Protein 3P72 (pdb70)

Foldseek 3Di:
DVQWDWDDDPLAIAIGNAQRQDQADDQPDDLAHQEYEHHQHAPQEAEPVSCVSNQNHAEYEHDNHQYAYYHQPAAHARHAYYAHDQYAHQAQDQHLVHYQNYAYYAHANYAYAAYDVNSPANNQNHAEYHHHHYAYQEYDPCNCVSHLNYAEYDPHHYAHADYDQCNCPNNQHYAEYEHAQYAYAAHAACSVPDHDHQAYEAANYQHAQALRRVNVLVVLVVQQQRYWHDDPPDDPVPTDRGQQSQAHHPPVSHGSVPRPNPCPPPDDD/DDPVCVVVVND

Secondary structure (DSSP, 8-state):
--SSEEEEETTEEEEE-TTS--SS--S---TT-SEEE-TTS--SEEEGGGGTT-TT--EEE-TTS---EEE--S--TT--EEE--SS--SS----TTT-TT--EEE-TTS------TTTTTT-TT--EEE-TTS--S---TTTTTT-TT--EEE-TTS------TTTTTT-TT--EEE--SS------TTTTTTS--SEEE--SS-B--SGGGHHHHHHHHHTGGGEE---TTS-GGGSPB-GGGSBBTTTTS-BGGG---TTPSP---/--HHHHHHT--

CATH classification: 3.80.10.10

Organism: Homo sapiens (NCBI:txid9606)

InterPro domains:
  IPR000372 Leucine-rich repeat N-terminal domain [PF01462] (19-46)
  IPR000372 Leucine-rich repeat N-terminal domain [SM00013] (19-51)
  IPR000483 Cysteine-rich flanking region, C-terminal [SM00082] (221-281)
  IPR001611 Leucine-rich repeat [PF13855] (116-176)
  IPR001611 Leucine-rich repeat [PS51450] (94-115)
  IPR001611 Leucine-rich repeat [PS51450] (165-186)
  IPR003591 Leucine-rich repeat, typical subtype [SM00369] (92-114)
  IPR003591 Leucine-rich repeat, typical subtype [SM00369] (115-138)
  IPR003591 Leucine-rich repeat, typical subtype [SM00369] (139-162)
  IPR003591 Leucine-rich repeat, typical subtype [SM00369] (163-186)
  IPR003591 Leucine-rich repeat, typical subtype [SM00369] (187-210)
  IPR032675 Leucine-rich repeat domain superfamily [G3DSA:3.80.10.10] (17-282)

Nearest PDB structures (foldseek):
  1sq0-assembly1_B  TM=9.736E-01  e=3.920E-38  Homo sapiens
  1p8v-assembly1_A-2  TM=9.747E-01  e=1.556E-37  Homo sapiens
  1gwb-assembly1_A  T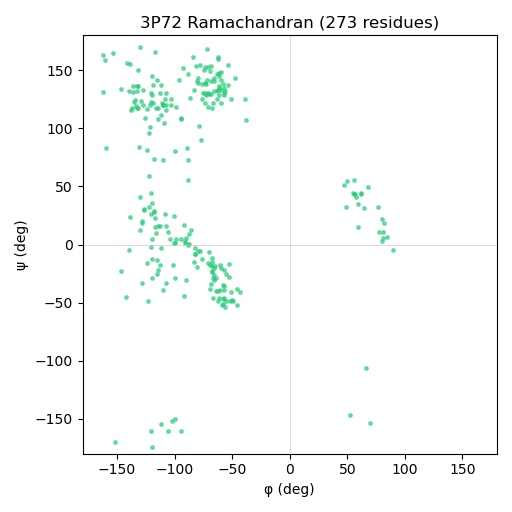M=9.857E-01  e=1.376E-35  Homo sapiens
  1m10-assembly1_B  TM=9.741E-01  e=2.040E-35  Homo sapiens
  6ejx-assembly2_A  TM=9.850E-01  e=2.392E-30  Mus musculus

Sequence (280 aa):
HPICEVSKVASHLEVNCDKRQLTALPPDLPKDTTILHLSSENLLYTFSLATLMPYTRLTQLNLDRCELTKLQVDGTLPVLGTLDLSHNQLQSLPLLGQTLPALTVLDVSFNRLTSLPLGALRGLGELQELYLKGNEELKTLPPGLLTPTPKLEKLSLANNQLTEELPAGLLNGLENLDTLLLQENSLYTIPKGFFGSHLLPFAFLHGNPWLCNCEILYFRRWLQDNAENVYVWKQGVDVKAMTSNVASVQCDNSDKFPVYKYPGKGCPLVPRCTERMALHNLC

Radius of gyration: 20.89 Å; Cα contacts (8 Å, |Δi|>4): 707; chains: 2; bounding box: 62×58×34 Å

GO terms:
  GO:0005886 plasma membrane (C, IDA)
  GO:0016020 membrane (C, IDA)
  GO:0007155 cell adhesion (P, IDA)
  GO:0007596 blood coagulation (P, IMP)
  GO:0005515 protein binding (F, IPI)
  GO:0005886 plasma membrane (C, TAS)
  GO:0015057 thrombin-activated receptor activity (F, TAS)
  GO:0007166 cell surface receptor signaling pathway (P, TAS)
  GO:0010572 positive regulation of platelet activation (P, IDA)
  GO:0051209 release of sequestered calcium ion into cytosol (P, IDA)
  GO:0007597 blood coagulation, intrinsic pathway (P, IPI)
  GO:0009897 external side of plas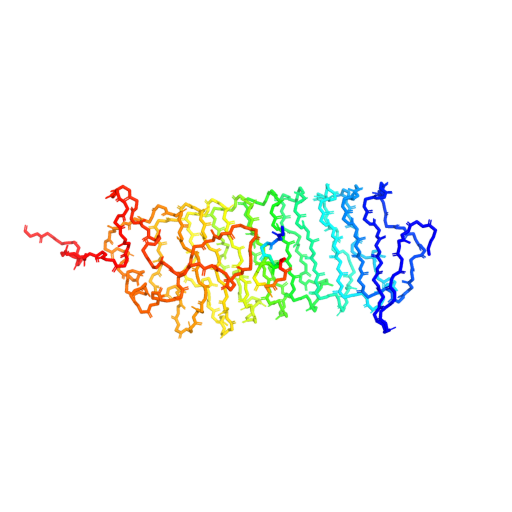ma membrane (C, IDA)
  GO:0042730 fibrinolysis (P, IDA)
  GO:0030168 platelet activation (P, TAS)
  GO:0030193 regulation of blood coagulation (P, TAS)
  GO:0070062 extracellular exosome (C, HDA)
  GO:0009986 cell surface (C, HDA)

Structure (mmCIF, N/CA/C/O backbone):
data_3P72
#
_entry.id   3P72
#
_cell.length_a   58.817
_cell.length_b   58.817
_cell.length_c   163.027
_cell.angle_alpha   90.00
_cell.angle_beta   90.00
_cell.angle_gamma   120.00
#
_symmetry.space_group_name_H-M   'P 31 2 1'
#
loop_
_entity.id
_entity.type
_entity.pdbx_description
1 polymer 'Platelet glycoprotein Ib alpha chain'
2 polymer 'OS1 peptide'
3 non-polymer 'CHLORIDE ION'
4 water water
#
loop_
_atom_site.group_PDB
_atom_site.id
_atom_site.type_symbol
_atom_site.label_atom_id
_atom_site.label_alt_id
_atom_site.label_comp_id
_atom_site.label_asym_id
_atom_site.label_entity_id
_atom_site.label_seq_id
_atom_site.pdbx_PDB_ins_code
_atom_site.Cartn_x
_atom_site.Cartn_y
_atom_site.Cartn_z
_atom_site.occupancy
_atom_site.B_iso_or_equiv
_atom_site.auth_seq_id
_atom_site.auth_comp_id
_atom_site.auth_asym_id
_atom_site.auth_atom_id
_atom_site.pdbx_PDB_model_num
ATOM 1 N N . HIS A 1 1 ? -6.512 -3.674 -20.319 1.00 20.86 1 HIS A N 1
ATOM 2 C CA . HIS A 1 1 ? -6.667 -3.789 -18.823 1.00 21.52 1 HIS A CA 1
ATOM 3 C C . HIS A 1 1 ? -7.225 -5.192 -18.497 1.00 20.36 1 HIS A C 1
ATOM 4 O O . HIS A 1 1 ? -7.961 -5.743 -19.279 1.00 21.22 1 HIS A O 1
ATOM 11 N N . PRO A 1 2 ? -6.881 -5.771 -17.348 1.00 19.82 2 PRO A N 1
ATOM 12 C CA . PRO A 1 2 ? -7.489 -7.081 -17.115 1.00 20.85 2 PRO A CA 1
ATOM 13 C C . PRO A 1 2 ? -8.994 -7.073 -16.683 1.00 20.38 2 PRO A C 1
ATOM 14 O O . PRO A 1 2 ? -9.674 -8.111 -16.729 1.00 20.74 2 PRO A O 1
ATOM 18 N N . ILE A 1 3 ? -9.529 -5.902 -16.313 1.00 20.55 3 ILE A N 1
ATOM 19 C CA . ILE A 1 3 ? -10.927 -5.822 -15.814 1.00 18.55 3 ILE A CA 1
ATOM 20 C C . ILE A 1 3 ? -11.801 -4.838 -16.631 1.00 18.19 3 ILE A C 1
ATOM 21 O O . ILE A 1 3 ? -12.900 -5.174 -17.055 1.00 18.80 3 ILE A O 1
ATOM 26 N N . CYS A 1 4 ? -11.300 -3.637 -16.858 1.00 18.29 4 CYS A N 1
ATOM 27 C CA . CYS A 1 4 ? -12.086 -2.607 -17.538 1.00 18.96 4 CYS A CA 1
ATOM 28 C C . CYS A 1 4 ? -11.889 -2.719 -19.060 1.00 20.40 4 CYS A C 1
ATOM 29 O O . CYS A 1 4 ? -10.798 -3.172 -19.535 1.00 19.32 4 CYS A O 1
ATOM 32 N N . GLU A 1 5 ? -12.927 -2.398 -19.827 1.00 18.94 5 GLU A N 1
ATOM 33 C CA . GLU A 1 5 ? -12.777 -2.254 -21.269 1.00 19.76 5 GLU A CA 1
ATOM 34 C C . GLU A 1 5 ? -12.091 -0.924 -21.652 1.00 20.23 5 GLU A C 1
ATOM 35 O O . GLU A 1 5 ? -12.352 0.123 -21.042 1.00 20.85 5 GLU A O 1
ATOM 41 N N . VAL A 1 6 ? -11.181 -0.965 -22.618 1.00 18.27 6 VAL A N 1
ATOM 42 C CA . VAL A 1 6 ? -10.452 0.232 -23.062 1.00 18.75 6 VAL A CA 1
ATOM 43 C C . VAL A 1 6 ? -10.691 0.465 -24.548 1.00 20.53 6 VAL A C 1
ATOM 44 O O . VAL A 1 6 ? -10.335 -0.403 -25.360 1.00 19.97 6 VAL A O 1
ATOM 48 N N . SER A 1 7 ? -11.267 1.626 -24.904 1.00 19.66 7 SER A N 1
ATOM 49 C CA . SER A 1 7 ? -11.757 1.814 -26.255 1.00 21.80 7 SER A CA 1
ATOM 50 C C . SER A 1 7 ? -11.078 3.068 -26.844 1.00 23.16 7 SER A C 1
ATOM 51 O O . SER A 1 7 ? -11.172 4.150 -26.266 1.00 22.11 7 SER A O 1
ATOM 54 N N . LYS A 1 8 ? -10.283 2.859 -27.906 1.00 22.82 8 LYS A N 1
ATOM 55 C CA . LYS A 1 8 ? -9.423 3.910 -28.466 1.00 24.02 8 LYS A CA 1
ATOM 56 C C . LYS A 1 8 ? -10.098 4.402 -29.707 1.00 24.70 8 LYS A C 1
ATOM 57 O O . LYS A 1 8 ? -10.415 3.636 -30.627 1.00 22.57 8 LYS A O 1
ATOM 63 N N . VAL A 1 9 ? -10.303 5.697 -29.728 1.00 27.00 9 VAL A N 1
ATOM 64 C CA . VAL A 1 9 ? -11.034 6.285 -30.819 1.00 29.10 9 VAL A CA 1
ATOM 65 C C . VAL A 1 9 ? -10.213 7.484 -31.325 1.00 28.60 9 VAL A C 1
ATOM 66 O O . VAL A 1 9 ? -10.403 8.598 -30.876 1.00 30.01 9 VAL A O 1
ATOM 70 N N . ALA A 1 10 ? -9.257 7.150 -32.197 1.00 29.55 10 ALA A N 1
ATOM 71 C CA . ALA A 1 10 ? -8.189 8.034 -32.719 1.00 30.96 10 ALA A CA 1
ATOM 72 C C . ALA A 1 10 ? -7.256 8.412 -31.556 1.00 31.17 10 ALA A C 1
ATOM 73 O O . ALA A 1 10 ? -6.490 7.542 -31.084 1.00 31.21 10 ALA A O 1
ATOM 75 N N . SER A 1 11 ? -7.358 9.661 -31.085 1.00 30.78 11 SER A N 1
ATOM 76 C CA . SER A 1 11 ? -6.566 10.163 -29.950 1.00 31.08 11 SER A CA 1
ATOM 77 C C . SER A 1 11 ? -7.288 9.933 -28.583 1.00 31.24 11 SER A C 1
ATOM 78 O O . SER A 1 11 ? -6.662 9.752 -27.553 1.00 32.00 11 SER A O 1
ATOM 81 N N . HIS A 1 12 ? -8.613 9.954 -28.624 1.00 30.76 12 HIS A N 1
ATOM 82 C CA . HIS A 1 12 ? -9.550 9.686 -27.523 1.00 29.87 12 HIS A CA 1
ATOM 83 C C . HIS A 1 12 ? -9.396 8.283 -26.810 1.00 27.78 12 HIS A C 1
ATOM 84 O O . HIS A 1 12 ? -9.371 7.258 -27.479 1.00 26.99 12 HIS A O 1
ATOM 91 N N . LEU A 1 13 ? -9.365 8.227 -25.476 1.00 25.50 13 LEU A N 1
ATOM 92 C CA . LEU A 1 13 ? -9.310 6.936 -24.764 1.00 23.06 13 LEU A CA 1
ATOM 93 C C . LEU A 1 13 ? -10.421 6.774 -23.722 1.00 22.70 13 LEU A C 1
ATOM 94 O O . LEU A 1 13 ? -10.372 7.430 -22.662 1.00 21.73 13 LEU A O 1
ATOM 99 N N . GLU A 1 14 ? -11.385 5.898 -24.000 1.00 20.65 14 GLU A N 1
ATOM 100 C CA . GLU A 1 14 ? -12.588 5.811 -23.139 1.00 22.45 14 GLU A CA 1
ATOM 101 C C . GLU A 1 14 ? -12.546 4.487 -22.404 1.00 21.21 14 GLU A C 1
ATOM 102 O O . GLU A 1 14 ? -12.432 3.422 -23.030 1.00 20.28 14 GLU A O 1
ATOM 108 N N . VAL A 1 15 ? -12.557 4.568 -21.078 1.00 20.23 15 VAL A N 1
ATOM 109 C CA . VAL A 1 15 ? -12.369 3.391 -20.255 1.00 19.22 15 VAL A CA 1
ATOM 110 C C . VAL A 1 15 ? -13.664 3.024 -19.608 1.00 19.04 15 VAL A C 1
ATOM 111 O O . VAL A 1 15 ? -14.279 3.858 -18.939 1.00 19.64 15 VAL A O 1
ATOM 115 N N . ASN A 1 16 ? -14.087 1.800 -19.800 1.00 18.66 16 ASN A N 1
ATOM 116 C CA . ASN A 1 16 ? -15.345 1.359 -19.209 1.00 18.29 16 ASN A CA 1
ATOM 117 C C . ASN A 1 16 ? -15.144 0.380 -18.070 1.00 16.30 16 ASN A C 1
ATOM 118 O O . ASN A 1 16 ? -14.778 -0.806 -18.271 1.00 17.55 16 ASN A O 1
ATOM 123 N N . CYS A 1 17 ? -15.324 0.896 -16.867 1.00 15.96 17 CYS A N 1
ATOM 124 C CA . CYS A 1 17 ? -15.243 0.130 -15.650 1.00 15.92 17 CYS A CA 1
ATOM 125 C C . CYS A 1 17 ? -16.622 -0.072 -15.002 1.00 16.15 17 CYS A C 1
ATOM 126 O O . CYS A 1 17 ? -16.690 -0.294 -13.761 1.00 17.64 17 CYS A O 1
ATOM 129 N N . ASP A 1 18 ? -17.666 -0.039 -15.805 1.00 16.57 18 ASP A N 1
ATOM 130 C CA . ASP A 1 18 ? -19.066 -0.026 -15.324 1.00 18.06 18 ASP A CA 1
ATOM 131 C C . ASP A 1 18 ? -19.421 -1.401 -14.790 1.00 19.21 18 ASP A C 1
ATOM 132 O O . ASP A 1 18 ? -19.116 -2.421 -15.454 1.00 17.53 18 ASP A O 1
ATOM 137 N N . LYS A 1 19 ? -20.135 -1.424 -13.661 1.00 18.42 19 LYS A N 1
ATOM 138 C CA . LYS A 1 19 ? -20.760 -2.662 -13.169 1.00 19.08 19 LYS A CA 1
ATOM 139 C C . LYS A 1 19 ? -19.748 -3.826 -12.983 1.00 18.72 19 LYS A C 1
ATOM 140 O O . LYS A 1 19 ? -19.952 -4.863 -13.523 1.00 21.02 19 LYS A O 1
ATOM 146 N N . ARG A 1 20 ? -18.699 -3.622 -12.214 1.00 20.60 20 ARG A N 1
ATOM 147 C CA . ARG A 1 20 ? -17.642 -4.601 -12.136 1.00 20.93 20 ARG A CA 1
ATOM 148 C C . ARG A 1 20 ? -17.392 -4.916 -10.683 1.00 20.96 20 ARG A C 1
ATOM 149 O O . ARG A 1 20 ? -16.329 -5.419 -10.338 1.00 20.06 20 ARG A O 1
ATOM 157 N N . GLN A 1 21 ? -18.386 -4.579 -9.826 1.00 18.91 21 GLN A N 1
ATOM 158 C CA . GLN A 1 21 ? -18.320 -4.892 -8.396 1.00 18.25 21 GLN A CA 1
ATOM 159 C C . GLN A 1 21 ? -17.134 -4.273 -7.775 1.00 18.85 21 GLN A C 1
ATOM 160 O O . GLN A 1 21 ? -16.510 -4.816 -6.834 1.00 20.76 21 GLN A O 1
ATOM 166 N N . LEU A 1 22 ? -16.781 -3.091 -8.255 1.00 19.91 22 LEU A N 1
ATOM 167 C CA . LEU A 1 22 ? -15.620 -2.365 -7.711 1.00 19.90 22 LEU A CA 1
ATOM 168 C C . LEU A 1 22 ? -15.983 -1.646 -6.412 1.00 21.96 22 LEU A C 1
ATOM 169 O O . LEU A 1 22 ? -17.094 -1.045 -6.303 1.00 20.57 22 LEU A O 1
ATOM 174 N N . THR A 1 23 ? -15.050 -1.668 -5.459 1.00 21.74 23 THR A N 1
ATOM 175 C CA . THR A 1 23 ? -15.238 -0.956 -4.213 1.00 24.15 23 THR A CA 1
ATOM 176 C C . THR A 1 23 ? -14.138 0.035 -4.094 1.00 24.78 23 THR A C 1
ATOM 177 O O . THR A 1 23 ? -14.038 0.727 -3.085 1.00 24.57 23 THR A O 1
ATOM 181 N N . ALA A 1 24 ? -13.325 0.124 -5.161 1.00 23.97 24 ALA A N 1
ATOM 182 C CA . ALA A 1 24 ? -12.242 1.058 -5.234 1.00 23.74 24 ALA A CA 1
ATOM 183 C C . ALA A 1 24 ? -11.844 1.237 -6.709 1.00 23.86 24 ALA A C 1
ATOM 184 O O . ALA A 1 24 ? -12.175 0.401 -7.582 1.00 22.62 24 ALA A O 1
ATOM 186 N N . LEU A 1 25 ? -11.191 2.360 -6.979 1.00 24.59 25 LEU A N 1
ATOM 187 C CA . LEU A 1 25 ? -10.675 2.639 -8.307 1.00 26.53 25 LEU A CA 1
ATOM 188 C C . LEU A 1 25 ? -9.629 1.531 -8.663 1.00 27.29 25 LEU A C 1
ATOM 189 O O . LEU A 1 25 ? -8.792 1.236 -7.813 1.00 27.17 25 LEU A O 1
ATOM 194 N N . PRO A 1 26 ? -9.732 0.863 -9.840 1.00 28.46 26 PRO A N 1
ATOM 195 C CA . PRO A 1 26 ? -8.690 -0.167 -10.190 1.00 30.41 26 PRO A CA 1
ATOM 196 C C . PRO A 1 26 ? -7.340 0.527 -10.388 1.00 32.36 26 PRO A C 1
ATOM 197 O O . PRO A 1 26 ? -7.321 1.642 -10.876 1.00 31.60 26 PRO A O 1
ATOM 201 N N . PRO A 1 27 ? -6.221 -0.094 -9.975 1.00 34.43 27 PRO A N 1
ATOM 202 C CA . PRO A 1 27 ? -4.993 0.738 -9.985 1.00 35.94 27 PRO A CA 1
ATOM 203 C C . PRO A 1 27 ? -4.184 0.764 -11.275 1.00 37.21 27 PRO A C 1
ATOM 204 O O . PRO A 1 27 ? -3.181 1.470 -11.318 1.00 38.80 27 PRO A O 1
ATOM 208 N N . ASP A 1 28 ? -4.595 0.037 -12.321 1.00 37.70 28 ASP A N 1
ATOM 209 C CA . ASP A 1 28 ? -3.681 -0.111 -13.471 1.00 38.07 28 ASP A CA 1
ATOM 210 C C . ASP A 1 28 ? -4.254 0.438 -14.784 1.00 36.29 28 ASP A C 1
ATOM 211 O O . ASP A 1 28 ? -4.028 -0.113 -15.858 1.00 35.31 28 ASP A O 1
ATOM 216 N N . LEU A 1 29 ? -5.004 1.532 -14.689 1.00 33.79 29 LEU A N 1
ATOM 217 C CA . LEU A 1 29 ? -5.729 2.037 -15.827 1.00 32.70 29 LEU A CA 1
ATOM 218 C C . LEU A 1 29 ? -4.739 2.836 -16.676 1.00 31.89 29 LEU A C 1
ATOM 219 O O . LEU A 1 29 ? -3.790 3.355 -16.135 1.00 33.20 29 LEU A O 1
ATOM 224 N N . PRO A 1 30 ? -4.974 2.953 -17.995 1.00 31.35 30 PRO A N 1
ATOM 225 C CA . PRO A 1 30 ? -4.081 3.732 -18.858 1.00 31.58 30 PRO A CA 1
ATOM 226 C C . PRO A 1 30 ? -3.853 5.159 -18.352 1.00 32.54 30 PRO A C 1
ATOM 227 O O . PRO A 1 30 ? -4.824 5.840 -17.945 1.00 30.80 30 PRO A O 1
ATOM 231 N N . LYS A 1 31 ? -2.606 5.636 -18.411 1.00 33.56 31 LYS A N 1
ATOM 232 C CA . LYS A 1 31 ? -2.297 6.963 -17.841 1.00 35.02 31 LYS A CA 1
ATOM 233 C C . LYS A 1 31 ? -2.924 8.018 -18.730 1.00 33.66 31 LYS A C 1
ATOM 234 O O . LYS A 1 31 ? -3.093 9.153 -18.318 1.00 34.51 31 LYS A O 1
ATOM 240 N N . ASP A 1 32 ? -3.291 7.614 -19.934 1.00 32.22 32 ASP A N 1
ATOM 241 C CA . ASP A 1 32 ? -3.861 8.496 -20.951 1.00 31.03 32 ASP A CA 1
ATOM 242 C C . ASP A 1 32 ? -5.393 8.494 -21.107 1.00 27.68 32 ASP A C 1
ATOM 243 O O . ASP A 1 32 ? -5.931 9.102 -22.035 1.00 27.32 32 ASP A O 1
ATOM 248 N N . THR A 1 33 ? -6.080 7.775 -20.245 1.00 24.32 33 THR A N 1
ATOM 249 C CA . THR A 1 33 ? -7.558 7.829 -20.178 1.00 21.16 33 THR A CA 1
ATOM 250 C C . THR A 1 33 ? -8.145 9.250 -20.384 1.00 19.43 33 THR A C 1
ATOM 251 O O . THR A 1 33 ? -7.764 10.142 -19.686 1.00 20.13 33 THR A O 1
ATOM 255 N N . THR A 1 34 ? -9.052 9.408 -21.331 1.00 19.62 34 THR A N 1
ATOM 256 C CA . THR A 1 34 ? -9.782 10.686 -21.644 1.00 21.67 34 THR A CA 1
ATOM 257 C C . THR A 1 34 ? -11.093 10.692 -20.815 1.00 21.58 34 THR A C 1
ATOM 258 O O . THR A 1 34 ? -11.551 11.737 -20.241 1.00 19.31 34 THR A O 1
ATOM 262 N N . ILE A 1 35 ? -11.759 9.531 -20.826 1.00 19.94 35 ILE A N 1
ATOM 263 C CA . ILE A 1 35 ? -13.097 9.418 -20.237 1.00 19.34 35 ILE A CA 1
ATOM 264 C C . ILE A 1 35 ? -13.067 8.172 -19.385 1.00 18.98 35 ILE A C 1
ATOM 265 O O . ILE A 1 35 ? -12.621 7.127 -19.867 1.00 20.97 35 ILE A O 1
ATOM 270 N N . LEU A 1 36 ? -13.544 8.247 -18.146 1.00 16.43 36 LEU A N 1
ATOM 271 C CA . LEU A 1 36 ? -13.658 7.071 -17.266 1.00 15.92 36 LEU A CA 1
ATOM 272 C C . LEU A 1 36 ? -15.124 6.853 -16.842 1.00 17.56 36 LEU A C 1
ATOM 273 O O . LEU A 1 36 ? -15.734 7.779 -16.260 1.00 15.29 36 LEU A O 1
ATOM 278 N N . HIS A 1 37 ? -15.654 5.669 -17.135 1.00 17.63 37 HIS A N 1
ATOM 279 C CA . HIS A 1 37 ? -16.982 5.248 -16.676 1.00 18.03 37 HIS A CA 1
ATOM 280 C C . HIS A 1 37 ? -16.818 4.344 -15.430 1.00 18.35 37 HIS A C 1
ATOM 281 O O . HIS A 1 37 ? -16.152 3.290 -15.509 1.00 18.96 37 HIS A O 1
ATOM 288 N N . LEU A 1 38 ? -17.371 4.771 -14.288 1.00 17.00 38 LEU A N 1
ATOM 289 C CA . LEU A 1 38 ? -17.392 3.950 -13.049 1.00 17.42 38 LEU A CA 1
ATOM 290 C C . LEU A 1 38 ? -18.817 3.657 -12.529 1.00 17.93 38 LEU A C 1
ATOM 291 O O . LEU A 1 38 ? -19.009 3.365 -11.345 1.00 18.67 38 LEU A O 1
ATOM 296 N N . SER A 1 39 ? -19.755 3.671 -13.449 1.00 18.50 39 SER A N 1
ATOM 297 C CA A SER A 1 39 ? -21.171 3.543 -13.143 0.50 18.53 39 SER A CA 1
ATOM 298 C CA B SER A 1 39 ? -21.167 3.554 -13.151 0.50 18.68 39 SER A CA 1
ATOM 299 C C . SER A 1 39 ? -21.466 2.167 -12.585 1.00 19.26 39 SER A C 1
ATOM 300 O O . SER A 1 39 ? -20.863 1.169 -13.044 1.00 17.27 39 SER A O 1
ATOM 305 N N . GLU A 1 40 ? -22.425 2.128 -11.640 1.00 18.04 40 GLU A N 1
ATOM 306 C CA . GLU A 1 40 ? -22.944 0.909 -11.006 1.00 18.61 40 GLU A CA 1
ATOM 307 C C . GLU A 1 40 ? -21.895 0.037 -10.366 1.00 19.62 40 GLU A C 1
ATOM 308 O O . GLU A 1 40 ? -21.953 -1.230 -10.431 1.00 21.36 40 GLU A O 1
ATOM 314 N N . ASN A 1 41 ? -21.000 0.688 -9.659 1.00 20.01 41 ASN A N 1
ATOM 315 C CA . ASN A 1 41 ? -20.184 -0.026 -8.700 1.00 20.68 41 ASN A CA 1
ATOM 316 C C . ASN A 1 41 ? -20.662 0.280 -7.269 1.00 21.63 41 ASN A C 1
ATOM 317 O O . ASN A 1 41 ? -21.837 0.683 -7.066 1.00 21.81 41 ASN A O 1
ATOM 322 N N . LEU A 1 42 ? -19.803 0.039 -6.288 1.00 22.04 42 LEU A N 1
ATOM 323 C CA . LEU A 1 42 ? -20.085 0.389 -4.882 1.00 22.24 42 LEU A CA 1
ATOM 324 C C . LEU A 1 42 ? -18.994 1.269 -4.351 1.00 22.88 42 LEU A C 1
ATOM 325 O O . LEU A 1 42 ? -18.034 0.810 -3.658 1.00 24.47 42 LEU A O 1
ATOM 330 N N . LEU A 1 43 ? -19.116 2.552 -4.673 1.00 22.85 43 LEU A N 1
ATOM 331 C CA . LEU A 1 43 ? -18.092 3.501 -4.289 1.00 24.92 43 LEU A CA 1
ATOM 332 C C . LEU A 1 43 ? -18.585 4.483 -3.191 1.00 26.06 43 LEU A C 1
ATOM 333 O O . LEU A 1 43 ? -18.801 5.663 -3.474 1.00 26.00 43 LEU A O 1
ATOM 338 N N . TYR A 1 44 ? -18.728 3.995 -1.947 1.00 26.75 44 TYR A N 1
ATOM 339 C CA . TYR A 1 44 ? -19.485 4.733 -0.908 1.00 26.31 44 TYR A CA 1
ATOM 340 C C . TYR A 1 44 ? -18.861 6.059 -0.630 1.00 27.74 44 TYR A C 1
ATOM 341 O O . TYR A 1 44 ? -19.542 7.091 -0.550 1.00 27.27 44 TYR A O 1
ATOM 350 N N . THR A 1 45 ? -17.554 6.028 -0.474 1.00 27.51 45 THR A N 1
ATOM 351 C CA . THR A 1 45 ? -16.763 7.195 -0.389 1.00 29.57 45 THR A CA 1
ATOM 352 C C . THR A 1 45 ? -15.895 7.113 -1.629 1.00 30.13 45 THR A C 1
ATOM 353 O O . THR A 1 45 ? -15.451 6.006 -1.992 1.00 30.03 45 THR A O 1
ATOM 357 N N . PHE A 1 46 ? -15.646 8.253 -2.280 1.00 30.50 46 PHE A N 1
ATOM 358 C CA . PHE A 1 46 ? -14.705 8.270 -3.368 1.00 30.05 46 PHE A CA 1
ATOM 359 C C . PHE A 1 46 ? -13.806 9.493 -3.261 1.00 30.82 46 PHE A C 1
ATOM 360 O O . PHE A 1 46 ? -14.279 10.603 -2.975 1.00 30.06 46 PHE A O 1
ATOM 368 N N . SER A 1 47 ? -12.502 9.298 -3.482 1.00 30.01 47 SER A N 1
ATOM 369 C CA . SER A 1 47 ? -11.538 10.397 -3.358 1.00 31.66 47 SER A CA 1
ATOM 370 C C . SER A 1 47 ? -11.122 10.925 -4.723 1.00 32.24 47 SER A C 1
ATOM 371 O O . SER A 1 47 ? -10.581 10.179 -5.542 1.00 31.75 47 SER A O 1
ATOM 374 N N . LEU A 1 48 ? -11.370 12.206 -4.970 1.00 32.20 48 LEU A N 1
ATOM 375 C CA . LEU A 1 48 ? -11.073 12.777 -6.285 1.00 32.53 48 LEU A CA 1
ATOM 376 C C . LEU A 1 48 ? -9.540 12.797 -6.558 1.00 34.13 48 LEU A C 1
ATOM 377 O O . LEU A 1 48 ? -9.083 12.733 -7.732 1.00 33.75 48 LEU A O 1
ATOM 382 N N . ALA A 1 49 ? -8.779 12.898 -5.457 1.00 34.59 49 ALA A N 1
ATOM 383 C CA . ALA A 1 49 ? -7.315 12.885 -5.444 1.00 35.38 49 ALA A CA 1
ATOM 384 C C . ALA A 1 49 ? -6.741 11.605 -6.069 1.00 35.56 49 ALA A C 1
ATOM 385 O O . ALA A 1 49 ? -5.710 11.663 -6.708 1.00 36.08 49 ALA A O 1
ATOM 387 N N . THR A 1 50 ? -7.411 10.470 -5.880 1.00 35.11 50 THR A N 1
ATOM 388 C CA . THR A 1 50 ? -6.955 9.229 -6.469 1.00 35.30 50 THR A CA 1
ATOM 389 C C . THR A 1 50 ? -6.873 9.289 -8.003 1.00 34.34 50 THR A C 1
ATOM 390 O O . THR A 1 50 ? -6.142 8.512 -8.616 1.00 33.65 50 THR A O 1
ATOM 394 N N . LEU A 1 51 ? -7.578 10.234 -8.628 1.00 31.86 51 LEU A N 1
ATOM 395 C CA . LEU A 1 51 ? -7.540 10.346 -10.087 1.00 30.48 51 LEU A CA 1
ATOM 396 C C . LEU A 1 51 ? -6.451 11.295 -10.599 1.00 30.42 51 LEU A C 1
ATOM 397 O O . LEU A 1 51 ? -6.321 11.517 -11.808 1.00 28.73 51 LEU A O 1
ATOM 402 N N . MET A 1 52 ? -5.654 11.846 -9.689 1.00 30.96 52 MET A N 1
ATOM 403 C CA . MET A 1 52 ? -4.616 12.788 -10.139 1.00 33.22 52 MET A CA 1
ATOM 404 C C . MET A 1 52 ? -3.626 12.183 -11.187 1.00 33.15 52 MET A C 1
ATOM 405 O O . MET A 1 52 ? -3.291 12.851 -12.169 1.00 33.02 52 MET A O 1
ATOM 410 N N . PRO A 1 53 ? -3.228 10.904 -11.019 1.00 33.02 53 PRO A N 1
ATOM 411 C CA . PRO A 1 53 ? -2.338 10.347 -12.053 1.00 33.67 53 PRO A CA 1
ATOM 412 C C . PRO A 1 53 ? -2.850 10.473 -13.496 1.00 33.73 53 PRO A C 1
ATOM 413 O O . PRO A 1 53 ? -2.052 10.383 -14.442 1.00 33.94 53 PRO A O 1
ATOM 417 N N . TYR A 1 54 ? -4.147 10.739 -13.672 1.00 32.44 54 TYR A N 1
ATOM 418 C CA . TYR A 1 54 ? -4.717 10.775 -15.016 1.00 31.80 54 TYR A CA 1
ATOM 419 C C . TYR A 1 54 ? -4.909 12.117 -15.628 1.00 32.66 54 TYR A C 1
ATOM 420 O O . TYR A 1 54 ? -6.036 12.626 -15.742 1.00 32.07 54 TYR A O 1
ATOM 429 N N . THR A 1 55 ? -3.788 12.606 -16.138 1.00 31.30 55 THR A N 1
ATOM 430 C CA . THR A 1 55 ? -3.591 13.910 -16.737 1.00 31.46 55 THR A CA 1
ATOM 431 C C . THR A 1 55 ? -4.491 14.404 -17.858 1.00 31.42 55 THR A C 1
ATOM 432 O O . THR A 1 55 ? -4.656 15.634 -18.058 1.00 31.11 55 THR A O 1
ATOM 436 N N . ARG A 1 56 ? -5.030 13.460 -18.623 1.00 29.82 56 ARG A N 1
ATOM 437 C CA . ARG A 1 56 ? -5.837 13.785 -19.757 1.00 29.41 56 ARG A CA 1
ATOM 438 C C . ARG A 1 56 ? -7.341 13.563 -19.464 1.00 28.20 56 ARG A C 1
ATOM 439 O O . ARG A 1 56 ? -8.166 13.682 -20.382 1.00 28.14 56 ARG A O 1
ATOM 447 N N . LEU A 1 57 ? -7.677 13.216 -18.218 1.00 27.62 57 LEU A N 1
ATOM 448 C CA . LEU A 1 57 ? -9.090 12.896 -17.871 1.00 26.72 57 LEU A CA 1
ATOM 449 C C . LEU A 1 57 ? -10.008 14.133 -17.865 1.00 25.44 57 LEU A C 1
ATOM 450 O O . LEU A 1 57 ? -9.826 15.057 -17.056 1.00 25.76 57 LEU A O 1
ATOM 455 N N . THR A 1 58 ? -11.000 14.092 -18.758 1.00 25.41 58 THR A N 1
ATOM 456 C CA . THR A 1 58 ? -11.932 15.170 -19.016 1.00 24.94 58 THR A CA 1
ATOM 457 C C . THR A 1 58 ? -13.371 14.858 -18.590 1.00 23.88 58 THR A C 1
ATOM 458 O O . THR A 1 58 ? -14.180 15.781 -18.427 1.00 23.87 58 THR A O 1
ATOM 462 N N . GLN A 1 59 ? -13.695 13.574 -18.388 1.00 21.41 59 GLN A N 1
ATOM 463 C CA . GLN A 1 59 ? -15.083 13.186 -18.034 1.00 19.66 59 GLN A CA 1
ATOM 464 C C . GLN A 1 59 ? -15.061 12.000 -17.127 1.00 19.40 59 GLN A C 1
ATOM 465 O O . GLN A 1 59 ? -14.354 11.019 -17.430 1.00 17.90 59 GLN A O 1
ATOM 471 N N . LEU A 1 60 ? -15.850 12.058 -16.057 1.00 17.17 60 LEU A N 1
ATOM 472 C CA . LEU A 1 60 ? -15.923 10.994 -15.034 1.00 16.89 60 LEU A CA 1
ATOM 473 C C . LEU A 1 60 ? -17.356 10.720 -14.722 1.00 18.53 60 LEU A C 1
ATOM 474 O O . LEU A 1 60 ? -18.118 11.665 -14.417 1.00 17.23 60 LEU A O 1
ATOM 479 N N . ASN A 1 61 ? -17.772 9.473 -14.866 1.00 18.43 61 ASN A N 1
ATOM 480 C CA . ASN A 1 61 ? -19.123 9.112 -14.362 1.00 18.75 61 ASN A CA 1
ATOM 481 C C . ASN A 1 61 ? -19.094 8.205 -13.139 1.00 19.71 61 ASN A C 1
ATOM 482 O O . ASN A 1 61 ? -18.568 7.058 -13.194 1.00 17.71 61 ASN A O 1
ATOM 487 N N . LEU A 1 62 ? -19.680 8.694 -12.031 1.00 18.11 62 LEU A N 1
ATOM 488 C CA . LEU A 1 62 ? -19.769 7.921 -10.789 1.00 17.87 62 LEU A CA 1
ATOM 489 C C . LEU A 1 62 ? -21.230 7.713 -10.483 1.00 18.68 62 LEU A C 1
ATOM 490 O O . LEU A 1 62 ? -21.606 7.604 -9.319 1.00 20.97 62 LEU A O 1
ATOM 495 N N . ASP A 1 63 ? -22.046 7.673 -11.515 1.00 17.52 63 ASP A N 1
ATOM 496 C CA . ASP A 1 63 ? -23.462 7.531 -11.316 1.00 19.92 63 ASP A CA 1
ATOM 497 C C . ASP A 1 63 ? -23.805 6.119 -10.772 1.00 20.86 63 ASP A C 1
ATOM 498 O O . ASP A 1 63 ? -23.093 5.119 -11.033 1.00 18.38 63 ASP A O 1
ATOM 503 N N . ARG A 1 64 ? -24.886 6.050 -9.980 1.00 18.85 64 ARG A N 1
ATOM 504 C CA . ARG A 1 64 ? -25.398 4.761 -9.521 1.00 19.30 64 ARG A CA 1
ATOM 505 C C . ARG A 1 64 ? -24.352 3.934 -8.800 1.00 18.66 64 ARG A C 1
ATOM 506 O O . ARG A 1 64 ? -24.257 2.710 -9.006 1.00 18.00 64 ARG A O 1
ATOM 514 N N . CYS A 1 65 ? -23.585 4.606 -7.934 1.00 19.42 65 CYS A N 1
ATOM 515 C CA . CYS A 1 65 ? -22.512 3.980 -7.189 1.00 19.53 65 CYS A CA 1
ATOM 516 C C . CYS A 1 65 ? -22.755 3.883 -5.653 1.00 18.88 65 CYS A C 1
ATOM 517 O O . CYS A 1 65 ? -21.815 3.730 -4.877 1.00 18.65 65 CYS A O 1
ATOM 520 N N . GLU A 1 66 ? -24.005 4.064 -5.193 1.00 20.35 66 GLU A N 1
ATOM 521 C CA . GLU A 1 66 ? -24.232 4.201 -3.743 1.00 19.95 66 GLU A CA 1
ATOM 522 C C . GLU A 1 66 ? -23.310 5.190 -3.066 1.00 20.46 66 GLU A C 1
ATOM 523 O O . GLU A 1 66 ? -22.967 5.036 -1.894 1.00 21.23 66 GLU A O 1
ATOM 529 N N . LEU A 1 67 ? -22.913 6.229 -3.782 1.00 20.81 67 LEU A N 1
ATOM 530 C CA . LEU A 1 67 ? -22.003 7.183 -3.236 1.00 20.59 67 LEU A CA 1
ATOM 531 C C . LEU A 1 67 ? -22.663 8.108 -2.178 1.00 23.10 67 LEU A C 1
ATOM 532 O O . LEU A 1 67 ? -23.762 8.627 -2.400 1.00 22.32 67 LEU A O 1
ATOM 537 N N . THR A 1 68 ? -21.927 8.369 -1.104 1.00 23.74 68 THR A N 1
ATOM 538 C CA . THR A 1 68 ? -22.442 9.105 0.037 1.00 26.77 68 THR A CA 1
ATOM 539 C C . THR A 1 68 ? -21.475 10.206 0.322 1.00 27.22 68 THR A C 1
ATOM 540 O O . THR A 1 68 ? -21.866 11.248 0.792 1.00 25.92 68 THR A O 1
ATOM 544 N N . LYS A 1 69 ? -20.177 9.979 0.076 1.00 27.32 69 LYS A N 1
ATOM 545 C CA . LYS A 1 69 ? -19.239 11.060 0.308 1.00 28.74 69 LYS A CA 1
ATOM 546 C C . LYS A 1 69 ? -18.275 11.133 -0.848 1.00 29.15 69 LYS A C 1
ATOM 547 O O . LYS A 1 69 ? -17.717 10.121 -1.261 1.00 28.54 69 LYS A O 1
ATOM 553 N N . LEU A 1 70 ? -18.102 12.339 -1.373 1.00 29.02 70 LEU A N 1
ATOM 554 C CA . LEU A 1 70 ? -17.097 12.551 -2.389 1.00 28.90 70 LEU A CA 1
ATOM 555 C C . LEU A 1 70 ? -16.058 13.466 -1.793 1.00 29.31 70 LEU A C 1
ATOM 556 O O . LEU A 1 70 ? -16.325 14.651 -1.609 1.00 27.68 70 LEU A O 1
ATOM 561 N N . GLN A 1 71 ? -14.879 12.922 -1.484 1.00 30.28 71 GLN A N 1
ATOM 562 C CA . GLN A 1 71 ? -13.799 13.705 -0.888 1.00 31.56 71 GLN A CA 1
ATOM 563 C C . GLN A 1 71 ? -13.180 14.615 -1.948 1.00 32.73 71 GLN A C 1
ATOM 564 O O . GLN A 1 71 ? -12.873 14.163 -3.086 1.00 32.28 71 GLN A O 1
ATOM 570 N N . VAL A 1 72 ? -13.043 15.895 -1.619 1.00 32.19 72 VAL A N 1
ATOM 571 C CA . VAL A 1 72 ? -12.565 16.864 -2.603 1.00 34.77 72 VAL A CA 1
ATOM 572 C C . VAL A 1 72 ? -11.080 17.253 -2.482 1.00 36.88 72 VAL A C 1
ATOM 573 O O . VAL A 1 72 ? -10.685 18.316 -2.971 1.00 38.41 72 VAL A O 1
ATOM 577 N N . ASP A 1 73 ? -10.255 16.386 -1.890 1.00 39.76 73 ASP A N 1
ATOM 578 C CA . ASP A 1 73 ? -8.785 16.622 -1.862 1.00 41.68 73 ASP A CA 1
ATOM 579 C C . ASP A 1 73 ? -8.211 16.871 -3.258 1.00 41.66 73 ASP A C 1
ATOM 580 O O . ASP A 1 73 ? -8.766 16.427 -4.268 1.00 41.93 73 ASP A O 1
ATOM 585 N N . GLY A 1 74 ? -7.087 17.578 -3.314 1.00 41.78 74 GLY A N 1
ATOM 586 C CA . GLY A 1 74 ? -6.330 17.708 -4.570 1.00 40.55 74 GLY A CA 1
ATOM 587 C C . GLY A 1 74 ? -7.012 18.542 -5.630 1.00 39.45 74 GLY A C 1
ATOM 588 O O . GLY A 1 74 ? -7.828 19.415 -5.317 1.00 39.54 74 GLY A O 1
ATOM 589 N N . THR A 1 75 ? -6.692 18.278 -6.889 1.00 37.78 75 THR A N 1
ATOM 590 C CA . THR A 1 75 ? -7.114 19.172 -7.967 1.00 37.22 75 THR A CA 1
ATOM 591 C C . THR A 1 75 ? -7.022 18.472 -9.320 1.00 35.69 75 THR A C 1
ATOM 592 O O . THR A 1 75 ? -6.017 17.830 -9.604 1.00 36.25 75 THR A O 1
ATOM 596 N N . LEU A 1 76 ? -8.087 18.552 -10.125 1.00 33.45 76 LEU A N 1
ATOM 597 C CA . LEU A 1 76 ? -8.138 17.926 -11.454 1.00 31.46 76 LEU A CA 1
ATOM 598 C C . LEU A 1 76 ? -8.425 18.972 -12.544 1.00 30.89 76 LEU A C 1
ATOM 599 O O . LEU A 1 76 ? -9.580 19.269 -12.862 1.00 28.98 76 LEU A O 1
ATOM 604 N N . PRO A 1 77 ? -7.363 19.476 -13.185 1.00 29.71 77 PRO A N 1
ATOM 605 C CA . PRO A 1 77 ? -7.397 20.782 -13.835 1.00 28.52 77 PRO A CA 1
ATOM 606 C C . PRO A 1 77 ? -8.024 20.685 -15.202 1.00 27.38 77 PRO A C 1
ATOM 607 O O . PRO A 1 77 ? -8.286 21.686 -15.895 1.00 26.51 77 PRO A O 1
ATOM 611 N N . VAL A 1 78 ? -8.269 19.454 -15.626 1.00 25.36 78 VAL A N 1
ATOM 612 C CA . VAL A 1 78 ? -8.787 19.316 -16.956 1.00 24.05 78 VAL A CA 1
ATOM 613 C C . VAL A 1 78 ? -10.163 18.625 -16.967 1.00 22.89 78 VAL A C 1
ATOM 614 O O . VAL A 1 78 ? -10.755 18.496 -18.015 1.00 23.25 78 VAL A O 1
ATOM 618 N N . LEU A 1 79 ? -10.670 18.220 -15.800 1.00 22.65 79 LEU A N 1
ATOM 619 C CA . LEU A 1 79 ? -11.958 17.528 -15.763 1.00 22.48 79 LEU A CA 1
ATOM 620 C C . LEU A 1 79 ? -13.081 18.505 -16.156 1.00 22.03 79 LEU A C 1
ATOM 621 O O . LEU A 1 79 ? -13.251 19.535 -15.498 1.00 24.18 79 LEU A O 1
ATOM 626 N N . GLY A 1 80 ? -13.777 18.218 -17.261 1.00 19.97 80 GLY A N 1
ATOM 627 C CA . GLY A 1 80 ? -14.849 19.039 -17.751 1.00 18.85 80 GLY A CA 1
ATOM 628 C C . GLY A 1 80 ? -16.291 18.585 -17.418 1.00 17.62 80 GLY A C 1
ATOM 629 O O . GLY A 1 80 ? -17.181 19.458 -17.296 1.00 16.91 80 GLY A O 1
ATOM 630 N N . THR A 1 81 ? -16.509 17.265 -17.248 1.00 16.32 81 THR A N 1
ATOM 631 C CA . THR A 1 81 ? -17.859 16.602 -17.030 1.00 16.74 81 THR A CA 1
ATOM 632 C C . THR A 1 81 ? -17.845 15.665 -15.812 1.00 17.13 81 THR A C 1
ATOM 633 O O . THR A 1 81 ? -16.987 14.819 -15.696 1.00 17.68 81 THR A O 1
ATOM 637 N N . LEU A 1 82 ? -18.753 15.896 -14.847 1.00 15.30 82 LEU A N 1
ATOM 638 C CA . LEU A 1 82 ? -18.842 15.073 -13.669 1.00 15.51 82 LEU A CA 1
ATOM 639 C C . LEU A 1 82 ? -20.311 14.666 -13.426 1.00 16.70 82 LEU A C 1
ATOM 640 O O . LEU A 1 82 ? -21.160 15.518 -13.172 1.00 17.33 82 LEU A O 1
ATOM 645 N N . ASP A 1 83 ? -20.574 13.368 -13.487 1.00 17.35 83 ASP A N 1
ATOM 646 C CA . ASP A 1 83 ? -21.915 12.823 -13.384 1.00 16.94 83 ASP A CA 1
ATOM 647 C C . ASP A 1 83 ? -21.943 12.063 -12.053 1.00 17.03 83 ASP A C 1
ATOM 648 O O . ASP A 1 83 ? -21.222 11.065 -11.882 1.00 16.02 83 ASP A O 1
ATOM 653 N N . LEU A 1 84 ? -22.726 12.617 -11.108 1.00 15.99 84 LEU A N 1
ATOM 654 C CA . LEU A 1 84 ? -22.941 12.029 -9.780 1.00 16.19 84 LEU A CA 1
ATOM 655 C C . LEU A 1 84 ? -24.409 11.602 -9.642 1.00 16.45 84 LEU A C 1
ATOM 656 O O . LEU A 1 84 ? -24.882 11.303 -8.523 1.00 17.80 84 LEU A O 1
ATOM 661 N N . SER A 1 85 ? -25.104 11.515 -10.752 1.00 15.90 85 SER A N 1
ATOM 662 C CA . SER A 1 85 ? -26.527 11.251 -10.682 1.00 16.41 85 SER A CA 1
ATOM 663 C C . SER A 1 85 ? -26.848 9.885 -10.029 1.00 18.03 85 SER A C 1
ATOM 664 O O . SER A 1 85 ? -25.965 9.021 -9.989 1.00 16.18 85 SER A O 1
ATOM 667 N N . HIS A 1 86 ? -28.098 9.710 -9.560 1.00 17.12 86 HIS A N 1
ATOM 668 C CA . HIS A 1 86 ? -28.621 8.500 -8.905 1.00 17.69 86 HIS A CA 1
ATOM 669 C C . HIS A 1 86 ? -27.729 7.933 -7.844 1.00 19.06 86 HIS A C 1
ATOM 670 O O . HIS A 1 86 ? -27.362 6.758 -7.907 1.00 22.83 86 HIS A O 1
ATOM 677 N N . ASN A 1 87 ? -27.305 8.765 -6.907 1.00 17.83 87 ASN A N 1
ATOM 678 C CA . ASN A 1 87 ? -26.589 8.331 -5.735 1.00 19.15 87 ASN A CA 1
ATOM 679 C C . ASN A 1 87 ? -27.332 8.712 -4.451 1.00 19.72 87 ASN A C 1
ATOM 680 O O . ASN A 1 87 ? -28.523 9.058 -4.498 1.00 21.15 87 ASN A O 1
ATOM 685 N N . GLN A 1 88 ? -26.608 8.722 -3.353 1.00 20.69 88 GLN A N 1
ATOM 686 C CA . GLN A 1 88 ? -27.141 8.905 -2.023 1.00 22.73 88 GLN A CA 1
ATOM 687 C C . GLN A 1 88 ? -26.597 10.156 -1.346 1.00 22.30 88 GLN A C 1
ATOM 688 O O . GLN A 1 88 ? -26.490 10.177 -0.138 1.00 22.66 88 GLN A O 1
ATOM 694 N N . LEU A 1 89 ? -26.228 11.184 -2.111 1.00 20.02 89 LEU A N 1
ATOM 695 C CA . LEU A 1 89 ? -25.569 12.325 -1.525 1.00 19.32 89 LEU A CA 1
ATOM 696 C C . LEU A 1 89 ? -26.672 13.151 -0.776 1.00 21.50 89 LEU A C 1
ATOM 697 O O . LEU A 1 89 ? -27.779 13.345 -1.315 1.00 18.14 89 LEU A O 1
ATOM 702 N N . GLN A 1 90 ? -26.383 13.491 0.477 1.00 22.34 90 GLN A N 1
ATOM 703 C CA . GLN A 1 90 ? -27.339 14.181 1.303 1.00 25.17 90 GLN A CA 1
ATOM 704 C C . GLN A 1 90 ? -26.978 15.639 1.336 1.00 25.54 90 GLN A C 1
ATOM 705 O O . GLN A 1 90 ? -27.803 16.460 1.710 1.00 27.39 90 GLN A O 1
ATOM 711 N N . SER A 1 91 ? -2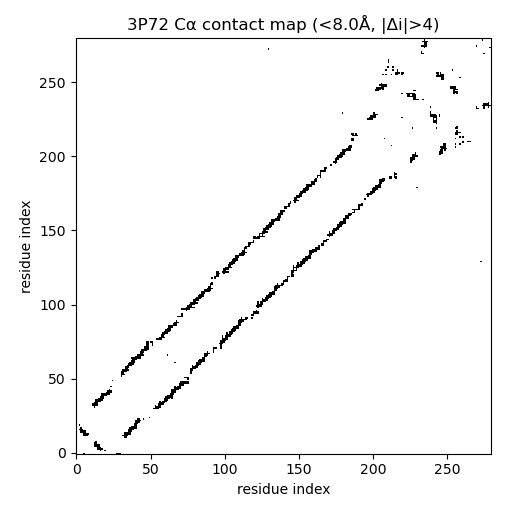5.748 15.975 0.972 1.00 24.70 91 SER A N 1
ATOM 712 C CA . SER A 1 91 ? -25.408 17.363 0.679 1.00 25.13 91 SER A CA 1
ATOM 713 C C . SER A 1 91 ? -24.465 17.462 -0.482 1.00 24.86 91 SER A C 1
ATOM 714 O O . SER A 1 91 ? -23.856 16.463 -0.870 1.00 25.47 91 SER A O 1
ATOM 717 N N . LEU A 1 92 ? -24.481 18.622 -1.126 1.00 23.32 92 LEU A N 1
ATOM 718 C CA . LEU A 1 92 ? -23.811 18.777 -2.386 1.00 22.24 92 LEU A CA 1
ATOM 719 C C . LEU A 1 92 ? -22.296 18.798 -2.181 1.00 22.21 92 LEU A C 1
ATOM 720 O O . LEU A 1 92 ? -21.805 19.641 -1.427 1.00 22.45 92 LEU A O 1
ATOM 725 N N . PRO A 1 93 ? -21.535 17.965 -2.937 1.00 21.32 93 PRO A N 1
ATOM 726 C CA . PRO A 1 93 ? -20.088 18.159 -2.848 1.00 20.36 93 PRO A CA 1
ATOM 727 C C . PRO A 1 93 ? -19.699 19.606 -3.216 1.00 18.75 93 PRO A C 1
ATOM 728 O O . PRO A 1 93 ? -20.214 20.166 -4.151 1.00 19.02 93 PRO A O 1
ATOM 732 N N . LEU A 1 94 ? -18.836 20.225 -2.446 1.00 19.21 94 LEU A N 1
ATOM 733 C CA . LEU A 1 94 ? -18.399 21.558 -2.751 1.00 22.01 94 LEU A CA 1
ATOM 734 C C . LEU A 1 94 ? -17.097 21.455 -3.549 1.00 23.19 94 LEU A C 1
ATOM 735 O O . LEU A 1 94 ? -16.058 21.075 -2.982 1.00 24.97 94 LEU A O 1
ATOM 740 N N . LEU A 1 95 ? -17.162 21.772 -4.856 1.00 23.77 95 LEU A N 1
ATOM 741 C CA . LEU A 1 95 ? -16.125 21.382 -5.827 1.00 24.01 95 LEU A CA 1
ATOM 742 C C . LEU A 1 95 ? -15.264 22.507 -6.421 1.00 26.32 95 LEU A C 1
ATOM 743 O O . LEU A 1 95 ? -14.337 22.235 -7.223 1.00 26.40 95 LEU A O 1
ATOM 748 N N . GLY A 1 96 ? -15.549 23.758 -6.078 1.00 25.58 96 GLY A N 1
ATOM 749 C CA . GLY A 1 96 ? -14.931 24.871 -6.792 1.00 28.78 96 GLY A CA 1
ATOM 750 C C . GLY A 1 96 ? -13.424 25.036 -6.601 1.00 30.33 96 GLY A C 1
ATOM 751 O O . GLY A 1 96 ? -12.766 25.648 -7.411 1.00 30.97 96 GLY A O 1
ATOM 752 N N . GLN A 1 97 ? -12.908 24.496 -5.506 1.00 32.30 97 GLN A N 1
ATOM 753 C CA . GLN A 1 97 ? -11.477 24.457 -5.206 1.00 34.55 97 GLN A CA 1
ATOM 754 C C . GLN A 1 97 ? -10.752 23.259 -5.837 1.00 34.32 97 GLN A C 1
ATOM 755 O O . GLN A 1 97 ? -9.621 22.938 -5.419 1.00 36.25 97 GLN A O 1
ATOM 761 N N . THR A 1 98 ? -11.395 22.557 -6.768 1.00 33.51 98 THR A N 1
ATOM 762 C CA . THR A 1 98 ? -10.971 21.180 -7.116 1.00 31.82 98 THR A CA 1
ATOM 763 C C . THR A 1 98 ? -11.103 20.931 -8.584 1.00 30.11 98 THR A C 1
ATOM 764 O O . THR A 1 98 ? -10.221 20.309 -9.191 1.00 30.12 98 THR A O 1
ATOM 768 N N . LEU A 1 99 ? -12.229 21.349 -9.141 1.00 26.63 99 LEU A N 1
ATOM 769 C CA . LEU A 1 99 ? -12.505 21.214 -10.536 1.00 25.65 99 LEU A CA 1
ATOM 770 C C . LEU A 1 99 ? -12.682 22.564 -11.223 1.00 26.72 99 LEU A C 1
ATOM 771 O O . LEU A 1 99 ? -13.801 22.960 -11.612 1.00 26.68 99 LEU A O 1
ATOM 776 N N . PRO A 1 100 ? -11.574 23.281 -11.427 1.00 27.77 100 PRO A N 1
ATOM 777 C CA . PRO A 1 100 ? -11.755 24.633 -12.000 1.00 27.24 100 PRO A CA 1
ATOM 778 C C . PRO A 1 100 ? -12.270 24.705 -13.456 1.00 26.04 100 PRO A C 1
ATOM 779 O O . PRO A 1 100 ? -12.909 25.708 -13.833 1.00 27.50 100 PRO A O 1
ATOM 783 N N . ALA A 1 101 ? -12.070 23.639 -14.251 1.00 24.03 101 ALA A N 1
ATOM 784 C CA . ALA A 1 101 ? -12.496 23.595 -15.641 1.00 21.70 101 ALA A CA 1
ATOM 785 C C . ALA A 1 101 ? -13.863 22.953 -15.806 1.00 20.81 101 ALA A C 1
ATOM 786 O O . ALA A 1 101 ? -14.323 22.760 -16.936 1.00 18.92 101 ALA A O 1
ATOM 788 N N . LEU A 1 102 ? -14.530 22.615 -14.696 1.00 21.08 102 LEU A N 1
ATOM 789 C CA . LEU A 1 102 ? -15.843 21.946 -14.867 1.00 19.19 102 LEU A CA 1
ATOM 790 C C . LEU A 1 102 ? -16.846 22.739 -15.692 1.00 20.25 102 LEU A C 1
ATOM 791 O O . LEU A 1 102 ? -17.104 23.925 -15.420 1.00 20.37 102 LEU A O 1
ATOM 796 N N . THR A 1 103 ? -17.457 22.090 -16.683 1.00 19.39 103 THR A N 1
ATOM 797 C CA . THR A 1 103 ? -18.500 22.728 -17.461 1.00 17.94 103 THR A CA 1
ATOM 798 C C . THR A 1 103 ? -19.853 22.056 -17.265 1.00 16.73 103 THR A C 1
ATOM 799 O O . THR A 1 103 ? -20.877 22.688 -17.547 1.00 15.82 103 THR A O 1
ATOM 803 N N . VAL A 1 104 ? -19.853 20.784 -16.835 1.00 15.86 104 VAL A N 1
ATOM 804 C CA . VAL A 1 104 ? -21.087 20.003 -16.684 1.00 14.45 104 VAL A CA 1
ATOM 805 C C . VAL A 1 104 ? -21.047 19.276 -15.373 1.00 15.20 104 VAL A C 1
ATOM 806 O O . VAL A 1 104 ? -20.152 18.489 -15.140 1.00 15.81 104 VAL A O 1
ATOM 810 N N . LEU A 1 105 ? -22.056 19.525 -14.525 1.00 14.81 105 LEU A N 1
ATOM 811 C CA . LEU A 1 105 ? -22.236 18.817 -13.263 1.00 13.42 105 LEU A CA 1
ATOM 812 C C . LEU A 1 105 ? -23.649 18.256 -13.191 1.00 15.16 105 LEU A C 1
ATOM 813 O O . LEU A 1 105 ? -24.642 19.025 -13.186 1.00 13.40 105 LEU A O 1
ATOM 818 N N . ASP A 1 106 ? -23.764 16.940 -13.075 1.00 13.56 106 ASP A N 1
ATOM 819 C CA . ASP A 1 106 ? -25.075 16.320 -12.913 1.00 16.15 106 ASP A CA 1
ATOM 820 C C . ASP A 1 106 ? -25.157 15.676 -11.539 1.00 15.71 106 ASP A C 1
ATOM 821 O O . ASP A 1 106 ? -24.377 14.777 -11.202 1.00 15.38 106 ASP A O 1
ATOM 826 N N . VAL A 1 107 ? -26.085 16.175 -10.710 1.00 16.54 107 VAL A N 1
ATOM 827 C CA . VAL A 1 107 ? -26.306 15.574 -9.364 1.00 16.32 107 VAL A CA 1
ATOM 828 C C . VAL A 1 107 ? -27.800 15.223 -9.197 1.00 15.88 107 VAL A C 1
ATOM 829 O O . VAL A 1 107 ? -28.324 15.184 -8.096 1.00 18.45 107 VAL A O 1
ATOM 833 N N . SER A 1 108 ? -28.448 14.920 -10.301 1.00 16.40 108 SER A N 1
ATOM 834 C CA . SER A 1 108 ? -29.852 14.553 -10.374 1.00 15.05 108 SER A CA 1
ATOM 835 C C . SER A 1 108 ? -30.069 13.314 -9.522 1.00 16.67 108 SER A C 1
ATOM 836 O O . SER A 1 108 ? -29.172 12.447 -9.396 1.00 15.65 108 SER A O 1
ATOM 839 N N . PHE A 1 109 ? -31.259 13.205 -8.933 1.00 15.17 109 PHE A N 1
ATOM 840 C CA . PHE A 1 109 ? -31.622 11.994 -8.226 1.00 15.38 109 PHE A CA 1
ATOM 841 C C . PHE A 1 109 ? -30.707 11.558 -7.122 1.00 16.87 109 PHE A C 1
ATOM 842 O O . PHE A 1 109 ? -30.342 10.366 -7.033 1.00 16.21 109 PHE A O 1
ATOM 850 N N . ASN A 1 110 ? -30.279 12.525 -6.314 1.00 16.21 110 ASN A N 1
ATOM 851 C CA . ASN A 1 110 ? -29.674 12.252 -5.053 1.00 14.69 110 ASN A CA 1
ATOM 852 C C . ASN A 1 110 ? -30.679 12.498 -3.905 1.00 15.51 110 ASN A C 1
ATOM 853 O O . ASN A 1 110 ? -31.857 12.333 -4.129 1.00 14.58 110 ASN A O 1
ATOM 858 N N . ARG A 1 111 ? -30.197 12.846 -2.716 1.00 16.57 111 ARG A N 1
ATOM 859 C CA . ARG A 1 111 ? -31.087 13.132 -1.586 1.00 18.50 111 ARG A CA 1
ATOM 860 C C . ARG A 1 111 ? -30.878 14.556 -1.085 1.00 17.52 111 ARG A C 1
ATOM 861 O O . ARG A 1 111 ? -30.749 14.834 0.129 1.00 19.13 111 ARG A O 1
ATOM 869 N N . LEU A 1 112 ? -30.774 15.510 -2.009 1.00 15.60 112 LEU A N 1
ATOM 870 C CA . LEU A 1 112 ? -30.374 16.856 -1.591 1.00 15.81 112 LEU A CA 1
ATOM 871 C C . LEU A 1 112 ? -31.636 17.599 -1.073 1.00 14.92 112 LEU A C 1
ATOM 872 O O . LEU A 1 112 ? -32.649 17.512 -1.719 1.00 14.00 112 LEU A O 1
ATOM 877 N N . THR A 1 113 ? -31.539 18.255 0.092 1.00 15.31 113 THR A N 1
ATOM 878 C CA . THR A 1 113 ? -32.758 18.892 0.680 1.00 16.21 113 THR A CA 1
ATOM 879 C C . THR A 1 113 ? -32.546 20.390 0.712 1.00 15.23 113 THR A C 1
ATOM 880 O O . THR A 1 113 ? -33.524 21.163 0.929 1.00 15.51 113 THR A O 1
ATOM 884 N N . SER A 1 114 ? -31.291 20.818 0.495 1.00 14.70 114 SER A N 1
ATOM 885 C CA . SER A 1 114 ? -30.944 22.256 0.310 1.00 13.86 114 SER A CA 1
ATOM 886 C C . SER A 1 114 ? -29.573 22.410 -0.343 1.00 14.21 114 SER A C 1
ATOM 887 O O . SER A 1 114 ? -28.848 21.424 -0.381 1.00 17.02 114 SER A O 1
ATOM 890 N N . LEU A 1 115 ? -29.229 23.589 -0.892 1.00 13.52 115 LEU A N 1
ATOM 891 C CA . LEU A 1 115 ? -27.830 23.915 -1.316 1.00 14.94 115 LEU A CA 1
ATOM 892 C C . LEU A 1 115 ? -27.288 24.986 -0.401 1.00 15.83 115 LEU A C 1
ATOM 893 O O . LEU A 1 115 ? -28.009 25.921 -0.036 1.00 18.46 115 LEU A O 1
ATOM 898 N N . PRO A 1 116 ? -26.035 24.856 0.024 1.00 16.96 116 PRO A N 1
ATOM 899 C CA . PRO A 1 116 ? -25.481 25.848 0.956 1.00 16.09 116 PRO A CA 1
ATOM 900 C C . PRO A 1 116 ? -25.065 27.158 0.300 1.00 16.64 116 PRO A C 1
ATOM 901 O O . PRO A 1 116 ? -24.793 27.205 -0.894 1.00 16.76 116 PRO A O 1
ATOM 905 N N . LEU A 1 117 ? -25.057 28.247 1.051 1.00 15.49 117 LEU A N 1
ATOM 906 C CA . LEU A 1 117 ? -24.503 29.480 0.530 1.00 17.60 117 LEU A CA 1
ATOM 907 C C . LEU A 1 117 ? -23.122 29.187 -0.115 1.00 17.47 117 LEU A C 1
ATOM 908 O O . LEU A 1 117 ? -22.371 28.353 0.406 1.00 18.65 117 LEU A O 1
ATOM 913 N N . GLY A 1 118 ? -22.816 29.870 -1.198 1.00 16.40 118 GLY A N 1
ATOM 914 C CA . GLY A 1 118 ? -21.579 29.546 -1.914 1.00 18.21 118 GLY A CA 1
ATOM 915 C C . GLY A 1 118 ? -21.312 28.155 -2.497 1.00 17.99 118 GLY A C 1
ATOM 916 O O . GLY A 1 118 ? -20.183 27.870 -2.869 1.00 17.14 118 GLY A O 1
ATOM 917 N N . ALA A 1 119 ? -22.332 27.301 -2.626 1.00 18.75 119 ALA A N 1
ATOM 918 C CA . ALA A 1 119 ? -22.165 25.930 -3.140 1.00 18.09 119 ALA A CA 1
ATOM 919 C C . ALA A 1 119 ? -21.295 25.827 -4.403 1.00 17.19 119 ALA A C 1
ATOM 920 O O . ALA A 1 119 ? -20.547 24.855 -4.516 1.00 17.03 119 ALA A O 1
ATOM 922 N N . LEU A 1 120 ? -21.417 26.790 -5.322 1.00 16.65 120 LEU A N 1
ATOM 923 C CA . LEU A 1 120 ? -20.806 26.708 -6.667 1.00 18.43 120 LEU A CA 1
ATOM 924 C C . LEU A 1 120 ? -19.616 27.650 -6.835 1.00 19.06 120 LEU A C 1
ATOM 925 O O . LEU A 1 120 ? -19.180 27.906 -7.951 1.00 21.16 120 LEU A O 1
ATOM 930 N N . ARG A 1 121 ? -19.084 28.155 -5.730 1.00 20.66 121 ARG A N 1
ATOM 931 C CA . ARG A 1 121 ? -18.033 29.125 -5.822 1.00 21.02 121 ARG A CA 1
ATOM 932 C C . ARG A 1 121 ? -16.800 28.434 -6.435 1.00 21.71 121 ARG A C 1
ATOM 933 O O . ARG A 1 121 ? -16.437 27.316 -6.041 1.00 21.59 121 ARG A O 1
ATOM 941 N N . GLY A 1 122 ? -16.232 29.118 -7.415 1.00 22.99 122 GLY A N 1
ATOM 942 C CA . GLY A 1 122 ? -15.028 28.662 -8.103 1.00 23.21 122 GLY A CA 1
ATOM 943 C C . GLY A 1 122 ? -15.286 27.784 -9.317 1.00 23.67 122 GLY A C 1
ATOM 944 O O . GLY A 1 122 ? -14.321 27.413 -10.015 1.00 23.18 122 GLY A O 1
ATOM 945 N N . LEU A 1 123 ? -16.556 27.441 -9.576 1.00 20.72 123 LEU A N 1
ATOM 946 C CA . LEU A 1 123 ? -16.917 26.732 -10.806 1.00 19.39 123 LEU A CA 1
ATOM 947 C C . LEU A 1 123 ? -17.213 27.745 -11.947 1.00 19.02 123 LEU A C 1
ATOM 948 O O . LEU A 1 123 ? -18.283 27.724 -12.553 1.00 17.51 123 LEU A O 1
ATOM 953 N N . GLY A 1 124 ? -16.250 28.632 -12.239 1.00 18.52 124 GLY A N 1
ATOM 954 C CA . GLY A 1 124 ? -16.503 29.749 -13.184 1.00 19.65 124 GLY A CA 1
ATOM 955 C C . GLY A 1 124 ? -16.735 29.306 -14.641 1.00 19.57 124 GLY A C 1
ATOM 956 O O . GLY A 1 124 ? -17.269 30.058 -15.447 1.00 21.37 124 GLY A O 1
ATOM 957 N N . GLU A 1 125 ? -16.333 28.080 -14.994 1.00 20.41 125 GLU A N 1
ATOM 958 C CA . GLU A 1 125 ? -16.563 27.591 -16.366 1.00 20.83 125 GLU A CA 1
ATOM 959 C C . GLU A 1 125 ? -17.890 26.851 -16.531 1.00 19.96 125 GLU A C 1
ATOM 960 O O . GLU A 1 125 ? -18.196 26.384 -17.650 1.00 20.63 125 GLU A O 1
ATOM 966 N N . LEU A 1 126 ? -18.689 26.742 -15.462 1.00 18.37 126 LEU A N 1
ATOM 967 C CA . LEU A 1 126 ? -19.847 25.836 -15.511 1.00 17.26 126 LEU A CA 1
ATOM 968 C C . LEU A 1 126 ? -20.823 26.262 -16.584 1.00 16.29 126 LEU A C 1
ATOM 969 O O . LEU A 1 126 ? -21.214 27.439 -16.661 1.00 17.79 126 LEU A O 1
ATOM 974 N N . GLN A 1 127 ? -21.283 25.314 -17.392 1.00 15.41 127 GLN A N 1
ATOM 975 C CA . GLN A 1 127 ? -22.269 25.593 -18.372 1.00 15.86 127 GLN A CA 1
ATOM 976 C C . GLN A 1 127 ? -23.597 24.899 -18.165 1.00 13.81 127 GLN A C 1
ATOM 977 O O . GLN A 1 127 ? -24.603 25.338 -18.699 1.00 14.28 127 GLN A O 1
ATOM 983 N N . GLU A 1 128 ? -23.588 23.759 -17.475 1.00 14.80 128 GLU A N 1
ATOM 984 C CA . GLU A 1 128 ? -24.791 22.963 -17.291 1.00 14.89 128 GLU A CA 1
ATOM 985 C C . GLU A 1 128 ? -24.828 22.427 -15.848 1.00 14.88 128 GLU A C 1
ATOM 986 O O . GLU A 1 128 ? -23.864 21.845 -15.357 1.00 15.55 128 GLU A O 1
ATOM 992 N N . LEU A 1 129 ? -25.977 22.581 -15.213 1.00 13.07 129 LEU A N 1
ATOM 993 C CA . LEU A 1 129 ? -26.175 22.092 -13.839 1.00 12.61 129 LEU A CA 1
ATOM 994 C C . LEU A 1 129 ? -27.462 21.351 -13.807 1.00 11.29 129 LEU A C 1
ATOM 995 O O . LEU A 1 129 ? -28.543 21.922 -14.115 1.00 11.89 129 LEU A O 1
ATOM 1000 N N . TYR A 1 130 ? -27.376 20.048 -13.495 1.00 12.24 130 TYR A N 1
ATOM 1001 C CA . TYR A 1 130 ? -28.570 19.227 -13.408 1.00 12.74 130 TYR A CA 1
ATOM 1002 C C . TYR A 1 130 ? -28.869 18.814 -11.965 1.00 11.70 130 TYR A C 1
ATOM 1003 O O . TYR A 1 130 ? -28.101 18.103 -11.313 1.00 12.22 130 TYR A O 1
ATOM 1012 N N . LEU A 1 131 ? -30.034 19.206 -11.484 1.00 12.39 131 LEU A N 1
ATOM 1013 C CA . LEU A 1 131 ? -30.405 18.865 -10.103 1.00 12.46 131 LEU A CA 1
ATOM 1014 C C . LEU A 1 131 ? -31.786 18.209 -10.002 1.00 12.79 131 LEU A C 1
ATOM 1015 O O . LEU A 1 131 ? -32.379 18.207 -8.914 1.00 11.91 131 LEU A O 1
ATOM 1020 N N . LYS A 1 132 ? -32.267 17.664 -11.120 1.00 10.61 132 LYS A N 1
ATOM 1021 C CA . LYS A 1 132 ? -33.560 17.103 -11.207 1.00 10.68 132 LYS A CA 1
ATOM 1022 C C . LYS A 1 132 ? -33.733 16.000 -10.185 1.00 13.54 132 LYS A C 1
ATOM 1023 O O . LYS A 1 132 ? -32.819 15.184 -9.957 1.00 13.02 132 LYS A O 1
ATOM 1029 N N . GLY A 1 133 ? -34.903 15.981 -9.544 1.00 13.74 133 GLY A N 1
ATOM 1030 C CA . GLY A 1 133 ? -35.264 14.824 -8.729 1.00 14.28 133 GLY A CA 1
ATOM 1031 C C . GLY A 1 133 ? -34.673 14.803 -7.350 1.00 13.82 133 GLY A C 1
ATOM 1032 O O . GLY A 1 133 ? -34.524 13.733 -6.792 1.00 16.69 133 GLY A O 1
ATOM 1033 N N . ASN A 1 134 ? -34.210 15.927 -6.828 1.00 12.35 134 ASN A N 1
ATOM 1034 C CA . ASN A 1 134 ? -33.791 15.968 -5.430 1.00 9.91 134 ASN A CA 1
ATOM 1035 C C . ASN A 1 134 ? -34.997 16.475 -4.638 1.00 10.70 134 ASN A C 1
ATOM 1036 O O . ASN A 1 134 ? -36.159 16.344 -5.161 1.00 9.79 134 ASN A O 1
ATOM 1041 N N . GLU A 1 135 ? -34.743 16.969 -3.430 1.00 11.63 135 GLU A N 1
ATOM 1042 C CA A GLU A 1 135 ? -35.794 17.359 -2.486 0.50 12.89 135 GLU A CA 1
ATOM 1043 C CA B GLU A 1 135 ? -35.891 17.389 -2.594 0.50 13.29 135 GLU A CA 1
ATOM 1044 C C . GLU A 1 135 ? -35.796 18.832 -2.163 1.00 12.99 135 GLU A C 1
ATOM 1045 O O . GLU A 1 135 ? -36.271 19.220 -1.058 1.00 14.57 135 GLU A O 1
ATOM 1056 N N . LEU A 1 136 ? -35.274 19.663 -3.058 1.00 11.46 136 LEU A N 1
ATOM 1057 C CA . LEU A 1 136 ? -35.077 21.062 -2.767 1.00 11.74 136 LEU A CA 1
ATOM 1058 C C . LEU A 1 136 ? -36.431 21.848 -2.618 1.00 10.68 136 LEU A C 1
ATOM 1059 O O . LEU A 1 136 ? -37.404 21.599 -3.364 1.00 12.72 136 LEU A O 1
ATOM 1064 N N . LYS A 1 137 ? -36.429 22.757 -1.654 1.00 12.38 137 LYS A N 1
ATOM 1065 C CA . LYS A 1 137 ? -37.612 23.664 -1.343 1.00 10.20 137 LYS A CA 1
ATOM 1066 C C . LYS A 1 137 ? -37.352 25.080 -1.784 1.00 11.85 137 LYS A C 1
ATOM 1067 O O . LYS A 1 137 ? -38.290 25.790 -2.229 1.00 11.98 137 LYS A O 1
ATOM 1073 N N . THR A 1 138 ? -36.089 25.494 -1.712 1.00 10.87 138 THR A N 1
ATOM 1074 C CA . THR A 1 138 ? -35.661 26.777 -2.290 1.00 11.63 138 THR A CA 1
ATOM 1075 C C . THR A 1 138 ? -34.182 26.708 -2.693 1.00 12.45 138 THR A C 1
ATOM 1076 O O . THR A 1 138 ? -33.607 25.598 -2.687 1.00 12.40 138 THR A O 1
ATOM 1080 N N . LEU A 1 139 ? -33.595 27.862 -3.032 1.00 12.27 139 LEU A N 1
ATOM 1081 C CA . LEU A 1 139 ? -32.179 27.979 -3.395 1.00 13.24 139 LEU A CA 1
ATOM 1082 C C . LEU A 1 139 ? -31.556 29.121 -2.636 1.00 14.88 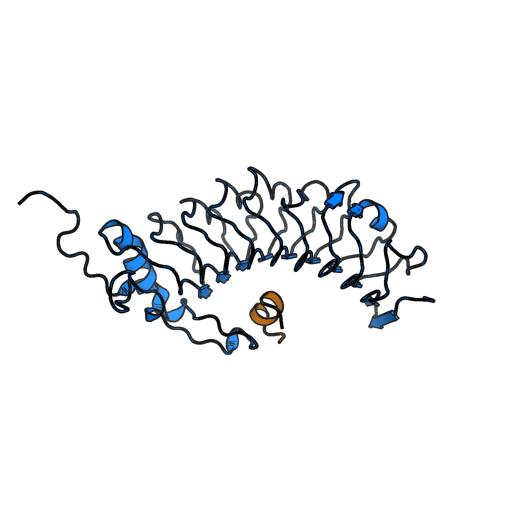139 LEU A C 1
ATOM 1083 O O . LEU A 1 139 ? -32.236 30.134 -2.379 1.00 13.44 139 LEU A O 1
ATOM 1088 N N . PRO A 1 140 ? -30.244 29.012 -2.340 1.00 15.04 140 PRO A N 1
ATOM 1089 C CA . PRO A 1 140 ? -29.660 30.143 -1.611 1.00 16.28 140 PRO A CA 1
ATOM 1090 C C . PRO A 1 140 ? -29.429 31.383 -2.454 1.00 17.35 140 PRO A C 1
ATOM 1091 O O . PRO A 1 140 ? -29.237 31.297 -3.689 1.00 18.70 140 PRO A O 1
ATOM 1095 N N . PRO A 1 141 ? -29.510 32.564 -1.823 1.00 19.48 141 PRO A N 1
ATOM 1096 C CA . PRO A 1 141 ? -29.246 33.747 -2.625 1.00 19.07 141 PRO A CA 1
ATOM 1097 C C . PRO A 1 141 ? -27.824 33.699 -3.207 1.00 19.83 141 PRO A C 1
ATOM 1098 O O . PRO A 1 141 ? -26.908 33.237 -2.522 1.00 18.90 141 PRO A O 1
ATOM 1102 N N . GLY A 1 142 ? -27.680 34.148 -4.449 1.00 19.70 142 GLY A N 1
ATOM 1103 C CA . GLY A 1 142 ? -26.348 34.286 -5.071 1.00 21.95 142 GLY A CA 1
ATOM 1104 C C . GLY A 1 142 ? -25.820 32.943 -5.622 1.00 21.94 142 GLY A C 1
ATOM 1105 O O . GLY A 1 142 ? -24.601 32.847 -5.999 1.00 22.80 142 GLY A O 1
ATOM 1106 N N . LEU A 1 143 ? -26.699 31.925 -5.678 1.00 19.03 143 LEU A N 1
ATOM 1107 C CA . LEU A 1 143 ? -26.285 30.573 -6.114 1.00 17.88 143 LEU A CA 1
ATOM 1108 C C . LEU A 1 143 ? -25.505 30.559 -7.464 1.00 18.66 143 LEU A C 1
ATOM 1109 O O . LEU A 1 143 ? -24.475 29.865 -7.624 1.00 18.06 143 LEU A O 1
ATOM 1114 N N . LEU A 1 144 ? -25.968 31.370 -8.405 1.00 19.00 144 LEU A N 1
ATOM 1115 C CA . LEU A 1 144 ? -25.385 31.375 -9.722 1.00 18.58 144 LEU A CA 1
ATOM 1116 C C . LEU A 1 144 ? -24.504 32.562 -10.044 1.00 20.31 144 LEU A C 1
ATOM 1117 O O . LEU A 1 144 ? -24.106 32.724 -11.208 1.00 21.99 144 LEU A O 1
ATOM 1122 N N . THR A 1 145 ? -24.159 33.372 -9.046 1.00 21.59 145 THR A N 1
ATOM 1123 C CA . THR A 1 145 ? -23.171 34.442 -9.237 1.00 22.59 145 THR A CA 1
ATOM 1124 C C . THR A 1 145 ? -21.835 33.840 -9.724 1.00 23.35 145 THR A C 1
ATOM 1125 O O . THR A 1 145 ? -21.278 34.332 -10.732 1.00 22.27 145 THR A O 1
ATOM 1129 N N . PRO A 1 146 ? -21.359 32.740 -9.060 1.00 22.95 146 PRO A N 1
ATOM 1130 C CA . PRO A 1 146 ? -20.082 32.106 -9.521 1.00 23.05 146 PRO A CA 1
ATOM 1131 C C . PRO A 1 146 ? -20.065 31.562 -10.957 1.00 22.52 146 PRO A C 1
ATOM 1132 O O . PRO A 1 146 ? -18.963 31.314 -11.463 1.00 22.48 146 PRO A O 1
ATOM 1136 N N . THR A 1 147 ? -21.237 31.356 -11.561 1.00 21.65 147 THR A N 1
ATOM 1137 C CA . THR A 1 147 ? -21.403 30.588 -12.804 1.00 20.80 147 THR A CA 1
ATOM 1138 C C . THR A 1 147 ? -22.062 31.416 -13.932 1.00 21.06 147 THR A C 1
ATOM 1139 O O . THR A 1 147 ? -23.081 31.032 -14.483 1.00 19.86 147 THR A O 1
ATOM 1143 N N . PRO A 1 148 ? -21.446 32.552 -14.336 1.00 21.83 148 PRO A N 1
ATOM 1144 C CA . PRO A 1 148 ? -22.136 33.432 -15.265 1.00 22.97 148 PRO A CA 1
ATOM 1145 C C . PRO A 1 148 ? -22.317 32.841 -16.664 1.00 24.40 148 PRO A C 1
ATOM 1146 O O . PRO A 1 148 ? -23.139 33.353 -17.423 1.00 25.37 148 PRO A O 1
ATOM 1150 N N . LYS A 1 149 ? -21.582 31.767 -16.989 1.00 24.62 149 LYS A N 1
ATOM 1151 C CA . LYS A 1 149 ? -21.644 31.173 -18.320 1.00 23.25 149 LYS A CA 1
ATOM 1152 C C . LYS A 1 149 ? -22.684 30.124 -18.410 1.00 22.58 149 LYS A C 1
ATOM 1153 O O . LYS A 1 149 ? -22.783 29.495 -19.435 1.00 22.08 149 LYS A O 1
ATOM 1159 N N . LEU A 1 150 ? -23.495 29.930 -17.363 1.00 21.66 150 LEU A N 1
ATOM 1160 C CA . LEU A 1 150 ? -24.474 28.822 -17.379 1.00 19.70 150 LEU A CA 1
ATOM 1161 C C . LEU A 1 150 ? -25.482 28.907 -18.520 1.00 19.40 150 LEU A C 1
ATOM 1162 O O . LEU A 1 150 ? -26.093 29.961 -18.784 1.00 20.24 150 LEU A O 1
ATOM 1167 N N . GLU A 1 151 ? -25.659 27.760 -19.197 1.00 19.29 151 GLU A N 1
ATOM 1168 C CA . GLU A 1 151 ? -26.498 27.583 -20.383 1.00 18.10 151 GLU A CA 1
ATOM 1169 C C . GLU A 1 151 ? -27.737 26.765 -20.130 1.00 18.09 151 GLU A C 1
ATOM 1170 O O . GLU A 1 151 ? -28.785 27.063 -20.674 1.00 18.32 151 GLU A O 1
ATOM 1176 N N . LYS A 1 152 ? -27.627 25.700 -19.310 1.00 17.13 152 LYS A N 1
ATOM 1177 C CA . LYS A 1 152 ? -28.771 24.864 -19.024 1.00 16.72 152 LYS A CA 1
ATOM 1178 C C . LYS A 1 152 ? -28.861 24.621 -17.502 1.00 15.53 152 LYS A C 1
ATOM 1179 O O . LYS A 1 152 ? -27.845 24.391 -16.843 1.00 13.03 152 LYS A O 1
ATOM 1185 N N . LEU A 1 153 ? -30.070 24.724 -16.965 1.00 13.72 153 LEU A N 1
ATOM 1186 C CA . LEU A 1 153 ? -30.263 24.557 -15.505 1.00 13.85 153 LEU A CA 1
ATOM 1187 C C . LEU A 1 153 ? -31.490 23.736 -15.274 1.00 12.84 153 LEU A C 1
ATOM 1188 O O . LEU A 1 153 ? -32.573 24.192 -15.609 1.00 15.20 153 LEU A O 1
ATOM 1193 N N . SER A 1 154 ? -31.368 22.539 -14.689 1.00 12.08 154 SER A N 1
ATOM 1194 C CA . SER A 1 154 ? -32.513 21.777 -14.310 1.00 12.69 154 SER A CA 1
ATOM 1195 C C . SER A 1 154 ? -32.738 21.734 -12.774 1.00 12.68 154 SER A C 1
ATOM 1196 O O . SER A 1 154 ? -31.914 21.243 -12.017 1.00 12.58 154 SER A O 1
ATOM 1199 N N . LEU A 1 155 ? -33.890 22.225 -12.374 1.00 12.81 155 LEU A N 1
ATOM 1200 C CA . LEU A 1 155 ? -34.437 22.022 -11.022 1.00 14.37 155 LEU A CA 1
ATOM 1201 C C . LEU A 1 155 ? -35.749 21.248 -11.115 1.00 13.12 155 LEU A C 1
ATOM 1202 O O . LEU A 1 155 ? -36.573 21.287 -10.193 1.00 15.02 155 LEU A O 1
ATOM 1207 N N . ALA A 1 156 ? -35.942 20.497 -12.213 1.00 11.98 156 ALA A N 1
ATOM 1208 C CA . ALA A 1 156 ? -37.205 19.785 -12.396 1.00 10.47 156 ALA A CA 1
ATOM 1209 C C . ALA A 1 156 ? -37.435 18.793 -11.310 1.00 12.12 156 ALA A C 1
ATOM 1210 O O . ALA A 1 156 ? -36.482 18.214 -10.759 1.00 12.79 156 ALA A O 1
ATOM 1212 N N . ASN A 1 157 ? -38.712 18.583 -10.971 1.00 13.58 157 ASN A N 1
ATOM 1213 C CA . ASN A 1 157 ? -39.108 17.521 -10.058 1.00 14.77 157 ASN A CA 1
ATOM 1214 C C . ASN A 1 157 ? -38.420 17.616 -8.691 1.00 14.85 157 ASN A C 1
ATOM 1215 O O . ASN A 1 157 ? -37.972 16.594 -8.129 1.00 14.73 157 ASN A O 1
ATOM 1220 N N . ASN A 1 158 ? -38.292 18.820 -8.158 1.00 11.92 158 ASN A N 1
ATOM 1221 C CA . ASN A 1 158 ? -37.944 18.923 -6.781 1.00 11.52 158 ASN A CA 1
ATOM 1222 C C . ASN A 1 158 ? -39.256 19.193 -5.979 1.00 12.34 158 ASN A C 1
ATOM 1223 O O . ASN A 1 158 ? -40.311 18.734 -6.405 1.00 15.40 158 ASN A O 1
ATOM 1228 N N . GLN A 1 159 ? -39.182 19.889 -4.863 1.00 13.29 159 GLN A N 1
ATOM 1229 C CA . GLN A 1 159 ? -40.418 20.381 -4.250 1.00 12.69 159 GLN A CA 1
ATOM 1230 C C . GLN A 1 159 ? -40.349 21.887 -3.912 1.00 11.98 159 GLN A C 1
ATOM 1231 O O . GLN A 1 159 ? -40.757 22.322 -2.801 1.00 12.42 159 GLN A O 1
ATOM 1237 N N . LEU A 1 160 ? -39.756 22.657 -4.831 1.00 10.36 160 LEU A N 1
ATOM 1238 C CA . LEU A 1 160 ? -39.476 24.108 -4.737 1.00 8.88 160 LEU A CA 1
ATOM 1239 C C . LEU A 1 160 ? -40.757 24.893 -4.480 1.00 9.59 160 LEU A C 1
ATOM 1240 O O . LEU A 1 160 ? -41.739 24.712 -5.196 1.00 9.46 160 LEU A O 1
ATOM 1245 N N . THR A 1 161 ? -40.726 25.757 -3.459 1.00 11.26 161 THR A N 1
ATOM 1246 C CA . THR A 1 161 ? -41.871 26.637 -3.203 1.00 11.31 161 THR A CA 1
ATOM 1247 C C . THR A 1 161 ? -41.485 28.070 -3.302 1.00 12.32 161 THR A C 1
ATOM 1248 O O . THR A 1 161 ? -42.366 28.904 -3.218 1.00 14.99 161 THR A O 1
ATOM 1252 N N . GLU A 1 162 ? -40.190 28.400 -3.341 1.00 13.68 162 GLU A N 1
ATOM 1253 C CA A GLU A 1 162 ? -39.738 29.785 -3.564 0.50 13.60 162 GLU A CA 1
ATOM 1254 C CA B GLU A 1 162 ? -39.739 29.781 -3.535 0.50 14.03 162 GLU A CA 1
ATOM 1255 C C . GLU A 1 162 ? -38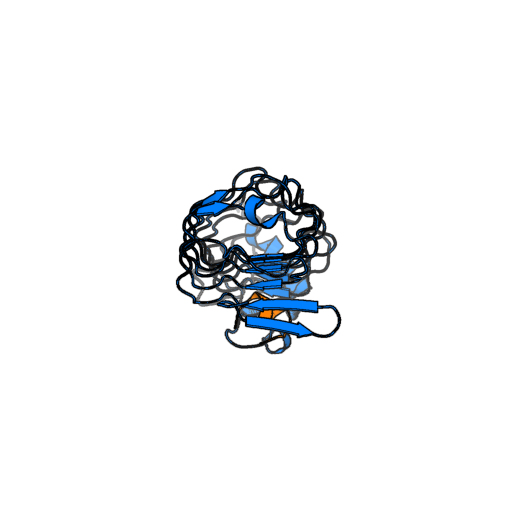.446 29.853 -4.365 1.00 14.95 162 GLU A C 1
ATOM 1256 O O . GLU A 1 162 ? -37.497 29.099 -4.114 1.00 14.93 162 GLU A O 1
ATOM 1267 N N . LEU A 1 163 ? -38.390 30.811 -5.302 1.00 14.65 163 LEU A N 1
ATOM 1268 C CA . LEU A 1 163 ? -37.209 31.059 -6.102 1.00 16.43 163 LEU A CA 1
ATOM 1269 C C . LEU A 1 163 ? -36.640 32.403 -5.735 1.00 16.95 163 LEU A C 1
ATOM 1270 O O . LEU A 1 163 ? -37.407 33.415 -5.727 1.00 16.37 163 LEU A O 1
ATOM 1275 N N . PRO A 1 164 ? -35.320 32.484 -5.451 1.00 17.42 164 PRO A N 1
ATOM 1276 C CA . PRO A 1 164 ? -34.850 33.889 -5.179 1.00 17.76 164 PRO A CA 1
ATOM 1277 C C . PRO A 1 164 ? -35.025 34.825 -6.365 1.00 18.40 164 PRO A C 1
ATOM 1278 O O . PRO A 1 164 ? -34.930 34.389 -7.525 1.00 16.40 164 PRO A O 1
ATOM 1282 N N . ALA A 1 165 ? -35.351 36.107 -6.078 1.00 18.30 165 ALA A N 1
ATOM 1283 C CA . ALA A 1 165 ? -35.681 37.039 -7.128 1.00 18.76 165 ALA A CA 1
ATOM 1284 C C . ALA A 1 165 ? -34.551 37.271 -8.150 1.00 19.20 165 ALA A C 1
ATOM 1285 O O . ALA A 1 165 ? -34.843 37.429 -9.347 1.00 18.75 165 ALA A O 1
ATOM 1287 N N . GLY A 1 166 ? -33.313 37.337 -7.660 1.00 19.73 166 GLY A N 1
ATOM 1288 C CA . GLY A 1 166 ? -32.097 37.535 -8.504 1.00 20.76 166 GLY A CA 1
ATOM 1289 C C . GLY A 1 166 ? -31.389 36.251 -8.978 1.00 21.75 166 GLY A C 1
ATOM 1290 O O . GLY A 1 166 ? -30.236 36.311 -9.439 1.00 22.22 166 GLY A O 1
ATOM 1291 N N . LEU A 1 167 ? -32.083 35.115 -8.911 1.00 21.20 167 LEU A N 1
ATOM 1292 C CA . LEU A 1 167 ? -31.509 33.798 -9.263 1.00 21.48 167 LEU A CA 1
ATOM 1293 C C . LEU A 1 167 ? -30.797 33.816 -10.607 1.00 22.46 167 LEU A C 1
ATOM 1294 O O . LEU A 1 167 ? -29.706 33.300 -10.716 1.00 22.93 167 LEU A O 1
ATOM 1299 N N . LEU A 1 168 ? -31.462 34.364 -11.619 1.00 24.64 168 LEU A N 1
ATOM 1300 C CA . LEU A 1 168 ? -30.925 34.363 -12.965 1.00 26.00 168 LEU A CA 1
ATOM 1301 C C . LEU A 1 168 ? -30.009 35.544 -13.301 1.00 28.04 168 LEU A C 1
ATOM 1302 O O . LEU A 1 168 ? -29.592 35.651 -14.458 1.00 29.90 168 LEU A O 1
ATOM 1307 N N . ASN A 1 169 ? -29.631 36.363 -12.306 1.00 29.78 169 ASN A N 1
ATOM 1308 C CA . ASN A 1 169 ? -28.849 37.619 -12.508 1.00 32.00 169 ASN A CA 1
ATOM 1309 C C . ASN A 1 169 ? -27.491 37.441 -13.170 1.00 33.35 169 ASN A C 1
ATOM 1310 O O . ASN A 1 169 ? -26.600 36.761 -12.618 1.00 33.16 169 ASN A O 1
ATOM 1315 N N . GLY A 1 170 ? -27.293 38.107 -14.302 1.00 34.45 170 GLY A N 1
ATOM 1316 C CA . GLY A 1 170 ? -25.968 38.065 -14.964 1.00 35.83 170 GLY A CA 1
ATOM 1317 C C . GLY A 1 170 ? -25.731 36.815 -15.802 1.00 36.40 170 GLY A C 1
ATOM 1318 O O . GLY A 1 170 ? -24.616 36.605 -16.320 1.00 36.88 170 GLY A O 1
ATOM 1319 N N . LEU A 1 171 ? -26.771 35.987 -15.925 1.00 36.36 171 LEU A N 1
ATOM 1320 C CA . LEU A 1 171 ? -26.769 34.873 -16.854 1.00 36.37 171 LEU A CA 1
ATOM 1321 C C . LEU A 1 171 ? -27.015 35.396 -18.266 1.00 37.91 171 LEU A C 1
ATOM 1322 O O . LEU A 1 171 ? -28.162 35.456 -18.731 1.00 38.12 171 LEU A O 1
ATOM 1327 N N . GLU A 1 172 ? -25.930 35.738 -18.964 1.00 38.72 172 GLU A N 1
ATOM 1328 C CA . GLU A 1 172 ? -26.096 36.350 -20.273 1.00 39.18 172 GLU A CA 1
ATOM 1329 C C . GLU A 1 172 ? -26.309 35.296 -21.333 1.00 38.63 172 GLU A C 1
ATOM 1330 O O . GLU A 1 172 ? -26.757 35.618 -22.437 1.00 38.31 172 GLU A O 1
ATOM 1336 N N . ASN A 1 173 ? -26.015 34.035 -20.997 1.00 37.25 173 ASN A N 1
ATOM 1337 C CA . ASN A 1 173 ? -26.066 32.933 -21.966 1.00 36.32 173 ASN A CA 1
ATOM 1338 C C . ASN A 1 173 ? -27.062 31.796 -21.728 1.00 34.38 173 ASN A C 1
ATOM 1339 O O . ASN A 1 173 ? -26.934 30.720 -22.335 1.00 33.14 173 ASN A O 1
ATOM 1344 N N . LEU A 1 174 ? -28.029 31.997 -20.838 1.00 31.14 174 LEU A N 1
ATOM 1345 C CA . LEU A 1 174 ? -28.887 30.889 -20.441 1.00 28.75 174 LEU A CA 1
ATOM 1346 C C . LEU A 1 174 ? -29.824 30.496 -21.541 1.00 27.52 174 LEU A C 1
ATOM 1347 O O . LEU A 1 174 ? -30.484 31.362 -22.114 1.00 28.02 174 LEU A O 1
ATOM 1352 N N . ASP A 1 175 ? -29.891 29.199 -21.849 1.00 25.20 175 ASP A N 1
ATOM 1353 C CA . ASP A 1 175 ? -30.746 28.785 -22.931 1.00 23.24 175 ASP A CA 1
ATOM 1354 C C . ASP A 1 175 ? -31.827 27.824 -22.551 1.00 21.38 175 ASP A C 1
ATOM 1355 O O . ASP A 1 175 ? -32.856 27.790 -23.194 1.00 19.75 175 ASP A O 1
ATOM 1360 N N . THR A 1 176 ? -31.610 27.005 -21.517 1.00 21.34 176 THR A N 1
ATOM 1361 C CA . THR A 1 176 ? -32.689 26.153 -21.051 1.00 19.72 176 THR A CA 1
ATOM 1362 C C . THR A 1 176 ? -32.881 26.221 -19.491 1.00 18.65 176 THR A C 1
ATOM 1363 O O . THR A 1 176 ? -31.907 26.184 -18.714 1.00 18.30 176 THR A O 1
ATOM 1367 N N . LEU A 1 177 ? -34.137 26.302 -19.075 1.00 17.41 177 LEU A N 1
ATOM 1368 C CA . LEU A 1 177 ? -34.509 26.349 -17.629 1.00 15.04 177 LEU A CA 1
ATOM 1369 C C . LEU A 1 177 ? -35.636 25.390 -17.346 1.00 15.40 177 LEU A C 1
ATOM 1370 O O . LEU A 1 177 ? -36.733 25.478 -17.926 1.00 15.46 177 LEU A O 1
ATOM 1375 N N . LEU A 1 178 ? -35.398 24.405 -16.476 1.00 15.30 178 LEU A N 1
ATOM 1376 C CA . LEU A 1 178 ? -36.427 23.429 -16.275 1.00 13.61 178 LEU A CA 1
ATOM 1377 C C . LEU A 1 178 ? -36.900 23.533 -14.814 1.00 14.62 178 LEU A C 1
ATOM 1378 O O . LEU A 1 178 ? -36.132 23.281 -13.869 1.00 11.78 178 LEU A O 1
ATOM 1383 N N . LEU A 1 179 ? -38.179 23.871 -14.650 1.00 14.80 179 LEU A N 1
ATOM 1384 C CA . LEU A 1 179 ? -38.743 24.117 -13.334 1.00 14.48 179 LEU A CA 1
ATOM 1385 C C . LEU A 1 179 ? -40.007 23.335 -13.188 1.00 15.27 179 LEU A C 1
ATOM 1386 O O . LEU A 1 179 ? -40.774 23.536 -12.242 1.00 15.09 179 LEU A O 1
ATOM 1391 N N . GLN A 1 180 ? -40.247 22.413 -14.103 1.00 16.01 180 GLN A N 1
ATOM 1392 C CA . GLN A 1 180 ? -41.483 21.697 -14.044 1.00 17.48 180 GLN A CA 1
ATOM 1393 C C . GLN A 1 180 ? -41.586 20.780 -12.855 1.00 17.77 180 GLN A C 1
ATOM 1394 O O . GLN A 1 180 ? -40.570 20.290 -12.330 1.00 19.05 180 GLN A O 1
ATOM 1400 N N . GLU A 1 181 ? -42.833 20.539 -12.447 1.00 18.16 181 GLU A N 1
ATOM 1401 C CA . GLU A 1 181 ? -43.184 19.568 -11.398 1.00 17.72 181 GLU A CA 1
ATOM 1402 C C . GLU A 1 181 ? -42.586 19.895 -10.047 1.00 16.41 181 GLU A C 1
ATOM 1403 O O . GLU A 1 181 ? -42.040 19.011 -9.384 1.00 13.86 181 GLU A O 1
ATOM 1409 N N . ASN A 1 182 ? -42.649 21.159 -9.648 1.00 13.45 182 ASN A N 1
ATOM 1410 C CA . ASN A 1 182 ? -42.313 21.530 -8.305 1.00 12.29 182 ASN A CA 1
ATOM 1411 C C . ASN A 1 182 ? -43.619 22.004 -7.605 1.00 13.19 182 ASN A C 1
ATOM 1412 O O . ASN A 1 182 ? -44.731 21.624 -8.013 1.00 12.78 182 ASN A O 1
ATOM 1417 N N . SER A 1 183 ? -43.462 22.847 -6.596 1.00 12.91 183 SER A N 1
ATOM 1418 C CA . SER A 1 183 ? -44.633 23.360 -5.831 1.00 13.16 183 SER A CA 1
ATOM 1419 C C . SER A 1 183 ? -44.684 24.859 -5.866 1.00 12.49 183 SER A C 1
ATOM 1420 O O . SER A 1 183 ? -45.127 25.478 -4.891 1.00 13.13 183 SER A O 1
ATOM 1423 N N . LEU A 1 184 ? -44.227 25.445 -6.977 1.00 11.44 184 LEU A N 1
ATOM 1424 C CA . LEU A 1 184 ? -44.121 26.860 -7.121 1.00 11.09 184 LEU A CA 1
ATOM 1425 C C . LEU A 1 184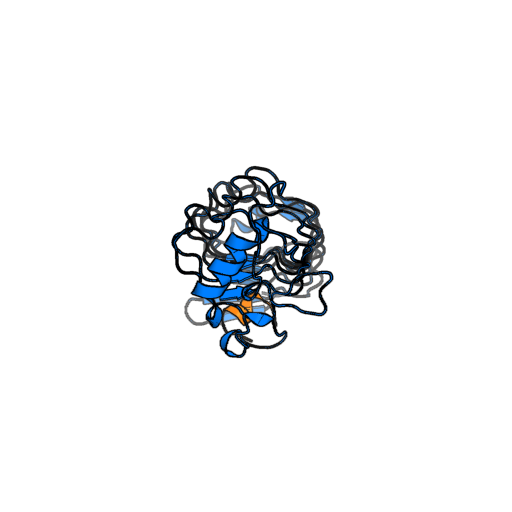 ? -45.504 27.547 -7.256 1.00 13.60 184 LEU A C 1
ATOM 1426 O O . LEU A 1 184 ? -46.423 27.039 -7.950 1.00 12.05 184 LEU A O 1
ATOM 1431 N N . TYR A 1 185 ? -45.625 28.715 -6.634 1.00 13.59 185 TYR A N 1
ATOM 1432 C CA . TYR A 1 185 ? -46.928 29.405 -6.679 1.00 14.38 185 TYR A CA 1
ATOM 1433 C C . TYR A 1 185 ? -46.798 30.810 -7.233 1.00 14.17 185 TYR A C 1
ATOM 1434 O O . TYR A 1 185 ? -47.822 31.392 -7.686 1.00 16.78 185 TYR A O 1
ATOM 1443 N N . THR A 1 186 ? -45.587 31.345 -7.296 1.00 12.83 186 THR A N 1
ATOM 1444 C CA . THR A 1 186 ? -45.376 32.695 -7.884 1.00 14.67 186 THR A CA 1
ATOM 1445 C C . THR A 1 186 ? -43.994 32.910 -8.468 1.00 16.13 186 THR A C 1
ATOM 1446 O O . THR A 1 186 ? -43.089 32.140 -8.163 1.00 15.62 186 THR A O 1
ATOM 1450 N N . ILE A 1 187 ? -43.820 33.953 -9.286 1.00 16.50 187 ILE A N 1
ATOM 1451 C CA . ILE A 1 187 ? -42.517 34.426 -9.789 1.00 17.20 187 ILE A CA 1
ATOM 1452 C C . ILE A 1 187 ? -42.232 35.873 -9.356 1.00 17.61 187 ILE A C 1
ATOM 1453 O O . ILE A 1 187 ? -43.043 36.742 -9.571 1.00 19.12 187 ILE A O 1
ATOM 1458 N N . PRO A 1 188 ? -41.069 36.143 -8.763 1.00 18.84 188 PRO A N 1
ATOM 1459 C CA . PRO A 1 188 ? -40.761 37.490 -8.373 1.00 18.15 188 PRO A CA 1
ATOM 1460 C C . PRO A 1 188 ? -40.665 38.447 -9.576 1.00 19.77 188 PRO A C 1
ATOM 1461 O O . PRO A 1 188 ? -40.262 38.026 -10.727 1.00 18.40 188 PRO A O 1
ATOM 1465 N N . LYS A 1 189 ? -41.061 39.718 -9.374 1.00 17.26 189 LYS A N 1
ATOM 1466 C CA . LYS A 1 189 ? -41.144 40.560 -10.580 1.00 17.50 189 LYS A CA 1
ATOM 1467 C C . LYS A 1 189 ? -39.732 40.730 -11.119 1.00 17.12 189 LYS A C 1
ATOM 1468 O O . LYS A 1 189 ? -38.771 40.877 -10.344 1.00 18.55 189 LYS A O 1
ATOM 1474 N N . GLY A 1 190 ? -39.605 40.689 -12.438 1.00 17.86 190 GLY A N 1
ATOM 1475 C CA . GLY A 1 190 ? -38.333 40.877 -13.126 1.00 18.82 190 GLY A CA 1
ATOM 1476 C C . GLY A 1 190 ? -37.406 39.638 -13.096 1.00 18.78 190 GLY A C 1
ATOM 1477 O O . GLY A 1 190 ? -36.181 39.719 -13.465 1.00 18.46 190 GLY A O 1
ATOM 1478 N N . PHE A 1 191 ? -37.961 38.510 -12.658 1.00 18.29 191 PHE A N 1
ATOM 1479 C CA . PHE A 1 191 ? -37.103 37.312 -12.365 1.00 18.75 191 PHE A CA 1
ATOM 1480 C C . PHE A 1 191 ? -36.265 36.874 -13.593 1.00 19.19 191 PHE A C 1
ATOM 1481 O O . PHE A 1 191 ? -35.041 36.576 -13.491 1.00 19.75 191 PHE A O 1
ATOM 1489 N N . PHE A 1 192 ? -36.958 36.835 -14.713 1.00 18.87 192 PHE A N 1
ATOM 1490 C CA . PHE A 1 192 ? -36.362 36.507 -16.003 1.00 21.78 192 PHE A CA 1
ATOM 1491 C C . PHE A 1 192 ? -35.350 37.514 -16.604 1.00 23.02 192 PHE A C 1
ATOM 1492 O O . PHE A 1 192 ? -34.631 37.176 -17.560 1.00 24.72 192 PHE A O 1
ATOM 1500 N N . GLY A 1 193 ? -35.250 38.719 -16.038 1.00 23.58 193 GLY A N 1
ATOM 1501 C CA . GLY A 1 193 ? -34.442 39.814 -16.603 1.00 24.85 193 GLY A CA 1
ATOM 1502 C C . GLY A 1 193 ? -34.752 40.113 -18.073 1.00 26.04 193 GLY A C 1
ATOM 1503 O O . GLY A 1 193 ? -35.896 39.892 -18.540 1.00 25.44 193 GLY A O 1
ATOM 1504 N N . SER A 1 194 ? -33.717 40.528 -18.827 1.00 26.73 194 SER A N 1
ATOM 1505 C CA . SER A 1 194 ? -33.939 41.038 -20.185 1.00 28.89 194 SER A CA 1
ATOM 1506 C C . SER A 1 194 ? -33.294 40.173 -21.262 1.00 29.99 194 SER A C 1
ATOM 1507 O O . SER A 1 194 ? -33.252 40.566 -22.425 1.00 29.32 194 SER A O 1
ATOM 1510 N N . HIS A 1 195 ? -32.807 38.993 -20.899 1.00 30.12 195 HIS A N 1
ATOM 1511 C CA . HIS A 1 195 ? -32.175 38.154 -21.922 1.00 30.76 195 HIS A CA 1
ATOM 1512 C C . HIS A 1 195 ? -33.141 37.137 -22.478 1.00 29.31 195 HIS A C 1
ATOM 1513 O O . HIS A 1 195 ? -33.954 36.572 -21.756 1.00 28.67 195 HIS A O 1
ATOM 1520 N N . LEU A 1 196 ? -33.064 36.899 -23.781 1.00 28.52 196 LEU A N 1
ATOM 1521 C CA . LEU A 1 196 ? -33.943 35.908 -24.397 1.00 27.81 196 LEU A CA 1
ATOM 1522 C C . LEU A 1 196 ? -33.659 34.508 -23.757 1.00 28.04 196 LEU A C 1
ATOM 1523 O O . LEU A 1 196 ? -32.500 34.167 -23.531 1.00 28.54 196 LEU A O 1
ATOM 1528 N N . LEU A 1 197 ? -34.718 33.755 -23.436 1.00 26.07 197 LEU A N 1
ATOM 1529 C CA . LEU A 1 197 ? -34.659 32.383 -22.923 1.00 25.44 197 LEU A CA 1
ATOM 1530 C C . LEU A 1 197 ? -35.424 31.449 -23.856 1.00 24.31 197 LEU A C 1
ATOM 1531 O O . LEU A 1 197 ? -36.640 31.445 -23.835 1.00 24.06 197 LEU A O 1
ATOM 1536 N N . PRO A 1 198 ? -34.703 30.684 -24.730 1.00 23.88 198 PRO A N 1
ATOM 1537 C CA . PRO A 1 198 ? -35.416 29.859 -25.725 1.00 23.18 198 PRO A CA 1
ATOM 1538 C C . PRO A 1 198 ? -36.252 28.719 -25.193 1.00 22.75 198 PRO A C 1
ATOM 1539 O O . PRO A 1 198 ? -37.244 28.349 -25.826 1.00 21.45 198 PRO A O 1
ATOM 1543 N N . PHE A 1 199 ? -35.878 28.114 -24.056 1.00 22.22 199 PHE A N 1
ATOM 1544 C CA . PHE A 1 199 ? -36.629 26.954 -23.604 1.00 22.36 199 PHE A CA 1
ATOM 1545 C C . PHE A 1 199 ? -36.855 27.043 -22.109 1.00 22.11 199 PHE A C 1
ATOM 1546 O O . PHE A 1 199 ? -35.877 27.070 -21.346 1.00 22.98 199 PHE A O 1
ATOM 1554 N N . ALA A 1 200 ? -38.134 27.126 -21.727 1.00 21.41 200 ALA A N 1
ATOM 1555 C CA . ALA A 1 200 ? -38.575 27.145 -20.309 1.00 20.24 200 ALA A CA 1
ATOM 1556 C C . ALA A 1 200 ? -39.602 26.100 -20.071 1.00 18.38 200 ALA A C 1
ATOM 1557 O O . ALA A 1 200 ? -40.564 25.954 -20.830 1.00 20.26 200 ALA A O 1
ATOM 1559 N N . PHE A 1 201 ? -39.458 25.325 -19.014 1.00 17.60 201 PHE A N 1
ATOM 1560 C CA . PHE A 1 201 ? -40.450 24.322 -18.693 1.00 16.54 201 PHE A CA 1
ATOM 1561 C C . PHE A 1 201 ? -41.018 24.695 -17.305 1.00 18.08 201 PHE A C 1
ATOM 1562 O O . PHE A 1 201 ? -40.282 24.801 -16.347 1.00 17.83 201 PHE A O 1
ATOM 1570 N N . LEU A 1 202 ? -42.326 24.899 -17.223 1.00 18.91 202 LEU A N 1
ATOM 1571 C CA . LEU A 1 202 ? -42.887 25.658 -16.089 1.00 18.26 202 LEU A CA 1
ATOM 1572 C C . LEU A 1 202 ? -44.155 25.019 -15.626 1.00 19.22 202 LEU A C 1
ATOM 1573 O O . LEU A 1 202 ? -44.764 25.448 -14.589 1.00 19.17 202 LEU A O 1
ATOM 1578 N N . HIS A 1 203 ? -44.564 23.988 -16.365 1.00 17.75 203 HIS A N 1
ATOM 1579 C CA . HIS A 1 203 ? -45.780 23.253 -16.055 1.00 17.13 203 HIS A CA 1
ATOM 1580 C C . HIS A 1 203 ? -45.686 22.369 -14.809 1.00 18.58 203 HIS A C 1
ATOM 1581 O O . HIS A 1 203 ? -44.585 22.114 -14.267 1.00 20.17 203 HIS A O 1
ATOM 1588 N N . GLY A 1 204 ? -46.838 21.880 -14.359 1.00 16.82 204 GLY A N 1
ATOM 1589 C CA . GLY A 1 204 ? -46.946 21.031 -13.139 1.00 17.02 204 GLY A CA 1
ATOM 1590 C C . GLY A 1 204 ? -46.554 21.783 -11.831 1.00 17.61 204 GLY A C 1
ATOM 1591 O O . GLY A 1 204 ? -45.936 21.166 -10.971 1.00 18.35 204 GLY A O 1
ATOM 1592 N N . ASN A 1 205 ? -46.797 23.111 -11.759 1.00 16.23 205 ASN A N 1
ATOM 1593 C CA . ASN A 1 205 ? -46.696 23.931 -10.521 1.00 15.33 205 ASN A CA 1
ATOM 1594 C C . ASN A 1 205 ? -48.066 24.570 -10.209 1.00 16.50 205 ASN A C 1
ATOM 1595 O O . ASN A 1 205 ? -48.809 24.935 -11.149 1.00 15.41 205 ASN A O 1
ATOM 1600 N N . PRO A 1 206 ? -48.385 24.706 -8.900 1.00 16.72 206 PRO A N 1
ATOM 1601 C CA . PRO A 1 206 ? -49.727 25.262 -8.515 1.00 15.90 206 PRO A CA 1
ATOM 1602 C C . PRO A 1 206 ? -49.665 26.803 -8.419 1.00 16.10 206 PRO A C 1
ATOM 1603 O O . PRO A 1 206 ? -49.689 27.397 -7.318 1.00 17.11 206 PRO A O 1
ATOM 1607 N N . TRP A 1 207 ? -49.579 27.443 -9.582 1.00 14.08 207 TRP A N 1
ATOM 1608 C CA . TRP A 1 207 ? -49.332 28.826 -9.698 1.00 13.97 207 TRP A CA 1
ATOM 1609 C C . TRP A 1 207 ? -50.484 29.612 -9.000 1.00 14.63 207 TRP A C 1
ATOM 1610 O O . TRP A 1 207 ? -51.631 29.308 -9.234 1.00 14.93 207 TRP A O 1
ATOM 1621 N N . LEU A 1 208 ? -50.156 30.621 -8.211 1.00 14.99 208 LEU A N 1
ATOM 1622 C CA . LEU A 1 208 ? -51.251 31.371 -7.457 1.00 16.54 208 LEU A CA 1
ATOM 1623 C C . LEU A 1 208 ? -51.673 32.603 -8.266 1.00 16.53 208 LEU A C 1
ATOM 1624 O O . LEU A 1 208 ? -50.927 33.597 -8.358 1.00 15.39 208 LEU A O 1
ATOM 1629 N N . CYS A 1 209 ? -52.869 32.554 -8.851 1.00 17.69 209 CYS A N 1
ATOM 1630 C CA . CYS A 1 209 ? -53.193 33.655 -9.728 1.00 19.70 209 CYS A CA 1
ATOM 1631 C C . CYS A 1 209 ? -53.859 34.825 -9.016 1.00 20.92 209 CYS A C 1
ATOM 1632 O O . CYS A 1 209 ? -55.077 34.931 -9.027 1.00 22.12 209 CYS A O 1
ATOM 1635 N N . ASN A 1 210 ? -53.051 35.685 -8.406 1.00 21.60 210 ASN A N 1
ATOM 1636 C CA . ASN A 1 210 ? -53.488 36.870 -7.760 1.00 20.82 210 ASN A CA 1
ATOM 1637 C C . ASN A 1 210 ? -52.789 38.030 -8.494 1.00 21.35 210 ASN A C 1
ATOM 1638 O 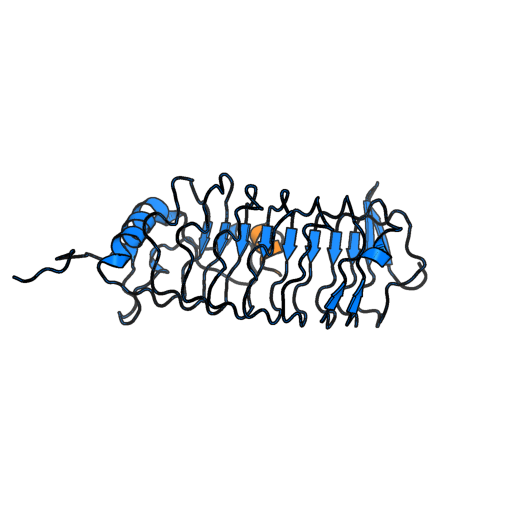O . ASN A 1 210 ? -52.067 37.796 -9.508 1.00 20.52 210 ASN A O 1
ATOM 1643 N N . CYS A 1 211 ? -52.943 39.263 -8.000 1.00 21.23 211 CYS A N 1
ATOM 1644 C CA . CYS A 1 211 ? -52.237 40.410 -8.669 1.00 22.03 211 CYS A CA 1
ATOM 1645 C C . CYS A 1 211 ? -50.699 40.219 -8.794 1.00 21.44 211 CYS A C 1
ATOM 1646 O O . CYS A 1 211 ? -50.093 40.754 -9.722 1.00 21.48 211 CYS A O 1
ATOM 1649 N N . GLU A 1 212 ? -50.099 39.411 -7.917 1.00 19.44 212 GLU A N 1
ATOM 1650 C CA . GLU A 1 212 ? -48.636 39.229 -7.953 1.00 20.01 212 GLU A CA 1
ATOM 1651 C C . GLU A 1 212 ? -48.181 38.270 -9.081 1.00 18.70 212 GLU A C 1
ATOM 1652 O O . GLU A 1 212 ? -46.967 38.034 -9.267 1.00 19.31 212 GLU A O 1
ATOM 1658 N N . ILE A 1 213 ? -49.137 37.671 -9.764 1.00 19.10 213 ILE A N 1
ATOM 1659 C CA . ILE A 1 213 ? -48.841 36.816 -10.927 1.00 21.30 213 ILE A CA 1
ATOM 1660 C C . ILE A 1 213 ? -48.773 37.646 -12.233 1.00 22.17 213 ILE A C 1
ATOM 1661 O O . ILE A 1 213 ? -48.553 37.074 -13.331 1.00 23.52 213 ILE A O 1
ATOM 1666 N N . LEU A 1 214 ? -48.980 38.976 -12.145 1.00 22.15 214 LEU A N 1
ATOM 1667 C CA . LEU A 1 214 ? -49.086 39.775 -13.415 1.00 22.54 214 LEU A CA 1
ATOM 1668 C C . LEU A 1 214 ? -47.794 39.745 -14.175 1.00 22.49 214 LEU A C 1
ATOM 1669 O O . LEU A 1 214 ? -47.805 39.696 -15.402 1.00 21.58 214 LEU A O 1
ATOM 1674 N N . TYR A 1 215 ? -46.694 39.830 -13.434 1.00 22.21 215 TYR A N 1
ATOM 1675 C CA . TYR A 1 215 ? -45.379 39.864 -14.061 1.00 23.97 215 TYR A CA 1
ATOM 1676 C C . TYR A 1 215 ? -45.193 38.664 -14.962 1.00 23.64 215 TYR A C 1
ATOM 1677 O O . TYR A 1 215 ? -44.771 38.816 -16.112 1.00 24.18 215 TYR A O 1
ATOM 1686 N N . PHE A 1 216 ? -45.525 37.492 -14.406 1.00 24.37 216 PHE A N 1
ATOM 1687 C CA . PHE A 1 216 ? -45.414 36.176 -14.998 1.00 23.25 216 PHE A CA 1
ATOM 1688 C C . PHE A 1 216 ? -46.374 36.068 -16.160 1.00 24.57 216 PHE A C 1
ATOM 1689 O O . PHE A 1 216 ? -45.962 35.590 -17.224 1.00 21.93 216 PHE A O 1
ATOM 1697 N N . ARG A 1 217 ? -47.631 36.509 -15.967 1.00 23.52 217 ARG A N 1
ATOM 1698 C CA . ARG A 1 217 ? -48.617 36.569 -17.053 1.00 25.09 217 ARG A CA 1
ATOM 1699 C C . ARG A 1 217 ? -48.067 37.329 -18.272 1.00 23.61 217 ARG A C 1
ATOM 1700 O O . ARG A 1 217 ? -48.196 36.834 -19.360 1.00 25.92 217 ARG A O 1
ATOM 1708 N N . ARG A 1 218 ? -47.480 38.508 -18.069 1.00 24.68 218 ARG A N 1
ATOM 1709 C CA . ARG A 1 218 ? -46.937 39.355 -19.136 1.00 25.25 218 ARG A CA 1
ATOM 1710 C C . ARG A 1 218 ? -45.680 38.729 -19.764 1.00 25.66 218 ARG A C 1
ATOM 1711 O O . ARG A 1 218 ? -45.461 38.813 -20.966 1.00 23.34 218 ARG A O 1
ATOM 1719 N N . TRP A 1 219 ? -44.849 38.121 -18.934 1.00 25.29 219 TRP A N 1
ATOM 1720 C CA . TRP A 1 219 ? -43.727 37.356 -19.494 1.00 24.76 219 TRP A CA 1
ATOM 1721 C C . TRP A 1 219 ? -44.213 36.170 -20.358 1.00 25.20 219 TRP A C 1
ATOM 1722 O O . TRP A 1 219 ? -43.618 35.844 -21.440 1.00 26.48 219 TRP A O 1
ATOM 1733 N N . LEU A 1 220 ? -45.253 35.492 -19.919 1.00 24.57 220 LEU A N 1
ATOM 1734 C CA . LEU A 1 220 ? -45.711 34.379 -20.691 1.00 25.67 220 LEU A CA 1
ATOM 1735 C C . LEU A 1 220 ? -46.308 34.857 -21.996 1.00 27.24 220 LEU A C 1
ATOM 1736 O O . LEU A 1 220 ? -46.182 34.173 -23.001 1.00 27.78 220 LEU A O 1
ATOM 1741 N N . GLN A 1 221 ? -46.955 36.021 -21.978 1.00 28.60 221 GLN A N 1
ATOM 1742 C CA . GLN A 1 221 ? -47.414 36.587 -23.245 1.00 29.51 221 GLN A CA 1
ATOM 1743 C C . GLN A 1 221 ? -46.235 36.792 -24.215 1.00 28.80 221 GLN A C 1
ATOM 1744 O O . GLN A 1 221 ? -46.310 36.342 -25.353 1.00 30.94 221 GLN A O 1
ATOM 1750 N N . ASP A 1 222 ? -45.157 37.451 -23.780 1.00 28.75 222 ASP A N 1
ATOM 1751 C CA . ASP A 1 222 ? -44.083 37.794 -24.685 1.00 29.15 222 ASP A CA 1
ATOM 1752 C C . ASP A 1 222 ? -43.278 36.556 -25.140 1.00 29.28 222 ASP A C 1
ATOM 1753 O O . ASP A 1 222 ? -42.418 36.693 -26.022 1.00 28.22 222 ASP A O 1
ATOM 1758 N N . ASN A 1 223 ? -43.581 35.379 -24.562 1.00 28.85 223 ASN A N 1
ATOM 1759 C CA . ASN A 1 223 ? -42.694 34.205 -24.639 1.00 28.34 223 ASN A CA 1
ATOM 1760 C C . ASN A 1 223 ? -43.424 32.921 -24.873 1.00 27.88 223 ASN A C 1
ATOM 1761 O O . ASN A 1 223 ? -42.914 31.850 -24.552 1.00 28.33 223 ASN A O 1
ATOM 1766 N N . ALA A 1 224 ? -44.612 32.987 -25.445 1.00 27.92 224 ALA A N 1
ATOM 1767 C CA . ALA A 1 224 ? -45.439 31.793 -25.604 1.00 29.00 224 ALA A CA 1
ATOM 1768 C C . ALA A 1 224 ? -44.763 30.640 -26.392 1.00 30.97 224 ALA A C 1
ATOM 1769 O O . ALA A 1 224 ? -44.993 29.467 -26.101 1.00 31.73 224 ALA A O 1
ATOM 1771 N N . GLU A 1 225 ? -43.963 30.975 -27.402 1.00 32.34 225 GLU A N 1
ATOM 1772 C CA . GLU A 1 225 ? -43.313 29.922 -28.234 1.00 34.30 225 GLU A CA 1
ATOM 1773 C C . GLU A 1 225 ? -42.052 29.328 -27.535 1.00 33.43 225 GLU A C 1
ATOM 1774 O O . GLU A 1 225 ? -41.451 28.369 -28.045 1.00 33.70 225 GLU A O 1
ATOM 1780 N N . ASN A 1 226 ? -41.668 29.904 -26.380 1.00 32.09 226 ASN A N 1
ATOM 1781 C CA . ASN A 1 226 ? -40.517 29.457 -25.628 1.00 30.11 226 ASN A CA 1
ATOM 1782 C C . ASN A 1 226 ? -40.850 28.566 -24.451 1.00 29.39 226 ASN A C 1
ATOM 1783 O O . ASN A 1 226 ? -39.945 28.104 -23.755 1.00 28.48 226 ASN A O 1
ATOM 1788 N N . VAL A 1 227 ? -42.130 28.273 -24.254 1.00 28.88 227 VAL A N 1
ATOM 1789 C CA . VAL A 1 227 ? -42.598 27.532 -23.099 1.00 28.56 227 VAL A CA 1
ATOM 1790 C C . VAL A 1 227 ? -43.012 26.130 -23.505 1.00 28.83 227 VAL A C 1
ATOM 1791 O O . VAL A 1 227 ? -43.995 25.987 -24.257 1.00 29.49 227 VAL A O 1
ATOM 1795 N N . TYR A 1 228 ? -42.319 25.094 -23.003 1.00 27.99 228 TYR A N 1
ATOM 1796 C CA . TYR A 1 228 ? -42.583 23.682 -23.401 1.00 27.72 228 TYR A CA 1
ATOM 1797 C C . TYR A 1 228 ? -43.063 22.743 -22.305 1.00 28.29 228 TYR A C 1
ATOM 1798 O O . TYR A 1 228 ? -42.947 23.040 -21.102 1.00 28.95 228 TYR A O 1
ATOM 1807 N N . VAL A 1 229 ? -43.570 21.590 -22.728 1.00 27.14 229 VAL A N 1
ATOM 1808 C CA . VAL A 1 229 ? -43.982 20.492 -21.865 1.00 27.28 229 VAL A CA 1
ATOM 1809 C C . VAL A 1 229 ? -42.955 19.360 -21.998 1.00 28.02 229 VAL A C 1
ATOM 1810 O O . VAL A 1 229 ? -42.589 18.975 -23.137 1.00 28.22 229 VAL A O 1
ATOM 1814 N N . TRP A 1 230 ? -42.473 18.853 -20.862 1.00 27.19 230 TRP A N 1
ATOM 1815 C CA . TRP A 1 230 ? -41.502 17.778 -20.847 1.00 27.30 230 TRP A CA 1
ATOM 1816 C C . TRP A 1 230 ? -42.152 16.476 -21.299 1.00 29.90 230 TRP A C 1
ATOM 1817 O O . TRP A 1 230 ? -43.194 16.053 -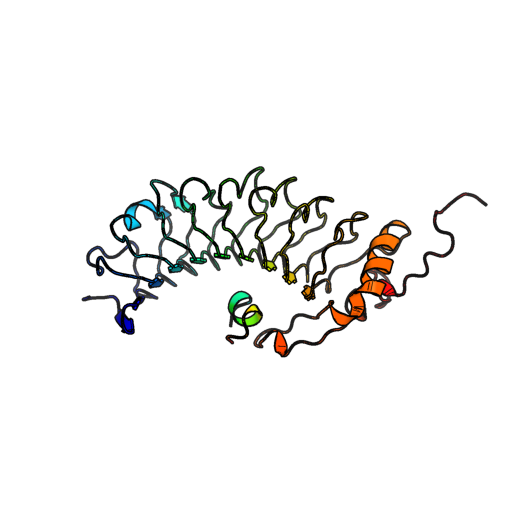20.775 1.00 29.33 230 TRP A O 1
ATOM 1828 N N . LYS A 1 231 ? -41.517 15.808 -22.259 1.00 31.95 231 LYS A N 1
ATOM 1829 C CA . LYS A 1 231 ? -41.891 14.431 -22.575 1.00 34.19 231 LYS A CA 1
ATOM 1830 C C . LYS A 1 231 ? -40.672 13.557 -22.367 1.00 34.52 231 LYS A C 1
ATOM 1831 O O . LYS A 1 231 ? -39.598 13.878 -22.857 1.00 33.84 231 LYS A O 1
ATOM 1837 N N . GLN A 1 232 ? -40.841 12.461 -21.639 1.00 35.20 232 GLN A N 1
ATOM 1838 C CA . GLN A 1 232 ? -39.769 11.513 -21.384 1.00 36.84 232 GLN A CA 1
ATOM 1839 C C . GLN A 1 232 ? -39.438 10.674 -22.616 1.00 37.66 232 GLN A C 1
ATOM 1840 O O . GLN A 1 232 ? -40.296 10.434 -23.448 1.00 37.21 232 GLN A O 1
ATOM 1846 N N . GLY A 1 233 ? -38.192 10.208 -22.703 1.00 38.39 233 GLY A N 1
ATOM 1847 C CA . GLY A 1 233 ? -37.815 9.245 -23.713 1.00 38.95 233 GLY A CA 1
ATOM 1848 C C . GLY A 1 233 ? -37.550 9.815 -25.086 1.00 39.78 233 GLY A C 1
ATOM 1849 O O . GLY A 1 233 ? -37.281 9.040 -26.005 1.00 40.26 233 GLY A O 1
ATOM 1850 N N . VAL A 1 234 ? -37.613 11.142 -25.261 1.00 40.04 234 VAL A N 1
ATOM 1851 C CA . VAL A 1 234 ? -37.380 11.759 -26.590 1.00 40.69 234 VAL A CA 1
ATOM 1852 C C . VAL A 1 234 ? -36.389 12.891 -26.564 1.00 41.78 234 VAL A C 1
ATOM 1853 O O . VAL A 1 234 ? -35.960 13.325 -25.484 1.00 42.45 234 VAL A O 1
ATOM 1857 N N . ASP A 1 235 ? -35.994 13.341 -27.751 1.00 42.07 235 ASP A N 1
ATOM 1858 C CA . ASP A 1 235 ? -35.209 14.543 -27.898 1.00 43.04 235 ASP A CA 1
ATOM 1859 C C . ASP A 1 235 ? -36.093 15.732 -27.586 1.00 42.71 235 ASP A C 1
ATOM 1860 O O . ASP A 1 235 ? -37.320 15.671 -27.743 1.00 42.76 235 ASP A O 1
ATOM 1865 N N . VAL A 1 236 ? -35.459 16.806 -27.133 1.00 42.17 236 VAL A N 1
ATOM 1866 C CA . VAL A 1 236 ? -36.140 18.069 -26.915 1.00 41.29 236 VAL A CA 1
ATOM 1867 C C . VAL A 1 236 ? -36.649 18.693 -28.236 1.00 41.03 236 VAL A C 1
ATOM 1868 O O . VAL A 1 236 ? -37.622 19.449 -28.227 1.00 40.60 236 VAL A O 1
ATOM 1872 N N . LYS A 1 237 ? -36.010 18.387 -29.368 1.00 40.89 237 LYS A N 1
ATOM 1873 C CA . LYS A 1 237 ? -36.508 18.926 -30.670 1.00 40.56 237 LYS A CA 1
ATOM 1874 C C . LYS A 1 237 ? -37.838 18.290 -31.047 1.00 39.37 237 LYS A C 1
ATOM 1875 O O . LYS A 1 237 ? -38.573 18.831 -31.870 1.00 39.36 237 LYS A O 1
ATOM 1881 N N . ALA A 1 238 ? -38.126 17.162 -30.407 1.00 38.87 238 ALA A N 1
ATOM 1882 C CA . ALA A 1 238 ? -39.410 16.453 -30.509 1.00 39.96 238 ALA A CA 1
ATOM 1883 C C . ALA A 1 238 ? -40.563 16.971 -29.606 1.00 40.55 238 ALA A C 1
ATOM 1884 O O . ALA A 1 238 ? -41.710 16.492 -29.722 1.00 40.15 238 ALA A O 1
ATOM 1886 N N . MET A 1 239 ? -40.262 17.903 -28.699 1.00 40.99 239 MET A N 1
ATOM 1887 C CA . MET A 1 239 ? -41.225 18.282 -27.653 1.00 41.42 239 MET A CA 1
ATOM 1888 C C . MET A 1 239 ? -42.111 19.476 -28.051 1.00 41.88 239 MET A C 1
ATOM 1889 O O . MET A 1 239 ? -41.739 20.336 -28.858 1.00 42.06 239 MET A O 1
ATOM 1894 N N . THR A 1 240 ? -43.309 19.485 -27.478 1.00 43.36 240 THR A N 1
ATOM 1895 C CA . THR A 1 240 ? -44.355 20.451 -27.827 1.00 44.24 240 THR A CA 1
ATOM 1896 C C . THR A 1 240 ? -44.228 21.762 -27.014 1.00 43.51 240 THR A C 1
ATOM 1897 O O . THR A 1 240 ? -44.141 21.723 -25.766 1.00 43.41 240 THR A O 1
ATOM 1901 N N . SER A 1 241 ? -44.174 22.882 -27.736 1.00 42.32 241 SER A N 1
ATOM 1902 C CA . SER A 1 241 ? -44.379 24.226 -27.205 1.00 41.63 241 SER A CA 1
ATOM 1903 C C . SER A 1 241 ? -45.853 24.364 -26.799 1.00 40.33 241 SER A C 1
ATOM 1904 O O . SER A 1 241 ? -46.744 24.003 -27.574 1.00 40.21 241 SER A O 1
ATOM 1907 N N . ASN A 1 242 ? -46.127 24.826 -25.575 1.00 37.95 242 ASN A N 1
ATOM 1908 C CA . ASN A 1 242 ? -47.522 24.949 -25.110 1.00 35.29 242 ASN A CA 1
ATOM 1909 C C . ASN A 1 242 ? -47.666 25.935 -23.918 1.00 34.16 242 ASN A C 1
ATOM 1910 O O . ASN A 1 242 ? -47.678 25.496 -22.760 1.00 32.77 242 ASN A O 1
ATOM 1915 N N . VAL A 1 243 ? -47.751 27.245 -24.211 1.00 33.30 243 VAL A N 1
ATOM 1916 C CA . VAL A 1 243 ? -47.834 28.286 -23.153 1.00 32.92 243 VAL A CA 1
ATOM 1917 C C . VAL A 1 243 ? -49.004 28.091 -22.204 1.00 33.46 243 VAL A C 1
ATOM 1918 O O . VAL A 1 243 ? -48.944 28.567 -21.053 1.00 34.07 243 VAL A O 1
ATOM 1922 N N . ALA A 1 244 ? -50.033 27.354 -22.635 1.00 32.16 244 ALA A N 1
ATOM 1923 C CA . ALA A 1 244 ? -51.168 27.035 -21.767 1.00 30.96 244 ALA A CA 1
ATOM 1924 C C . ALA A 1 244 ? -50.952 25.848 -20.814 1.00 30.08 244 ALA A C 1
ATOM 1925 O O . ALA A 1 244 ? -51.841 25.535 -20.050 1.00 29.07 244 ALA A O 1
ATOM 1927 N N . SER A 1 245 ? -49.802 25.163 -20.871 1.00 27.92 245 SER A N 1
ATOM 1928 C CA . SER A 1 245 ? -49.487 24.113 -19.861 1.00 26.42 245 SER A CA 1
ATOM 1929 C C . SER A 1 245 ? -49.362 24.729 -18.440 1.00 26.21 245 SER A C 1
ATOM 1930 O O . SER A 1 245 ? -49.579 24.019 -17.455 1.00 28.47 245 SER A O 1
ATOM 1933 N N . VAL A 1 246 ? -48.962 26.008 -18.383 1.00 26.30 246 VAL A N 1
ATOM 1934 C CA . VAL A 1 246 ? -48.733 26.790 -17.151 1.00 26.51 246 VAL A CA 1
ATOM 1935 C C . VAL A 1 246 ? -50.100 27.274 -16.587 1.00 25.97 246 VAL A C 1
ATOM 1936 O O . VAL A 1 246 ? -50.691 28.236 -17.106 1.00 25.61 246 VAL A O 1
ATOM 1940 N N . GLN A 1 247 ? -50.593 26.606 -15.550 1.00 25.84 247 GLN A N 1
ATOM 1941 C CA . GLN A 1 247 ? -51.944 26.823 -15.099 1.00 26.85 247 GLN A CA 1
ATOM 1942 C C . GLN A 1 247 ? -52.116 27.341 -13.644 1.00 27.63 247 GLN A C 1
ATOM 1943 O O . GLN A 1 247 ? -51.478 26.834 -12.717 1.00 27.70 247 GLN A O 1
ATOM 1949 N N . CYS A 1 248 ? -53.020 28.297 -13.455 1.00 27.65 248 CYS A N 1
ATOM 1950 C CA . CYS A 1 248 ? -53.514 28.674 -12.130 1.00 28.93 248 CYS A CA 1
ATOM 1951 C C . CYS A 1 248 ? -53.980 27.476 -11.348 1.00 30.99 248 CYS A C 1
ATOM 1952 O O . CYS A 1 248 ? -54.823 26.713 -11.806 1.00 31.86 248 CYS A O 1
ATOM 1955 N N . ASP A 1 249 ? -53.443 27.295 -10.152 1.00 34.75 249 ASP A N 1
ATOM 1956 C CA . ASP A 1 249 ? -53.975 26.297 -9.196 1.00 38.48 249 ASP A CA 1
ATOM 1957 C C . ASP A 1 249 ? -55.445 26.647 -8.796 1.00 40.54 249 ASP A C 1
ATOM 1958 O O . ASP A 1 249 ? -55.880 27.798 -8.942 1.00 40.46 249 ASP A O 1
ATOM 1963 N N . ASN A 1 250 ? -56.206 25.677 -8.293 1.00 43.77 250 ASN A N 1
ATOM 1964 C CA . ASN A 1 250 ? -57.625 25.926 -7.883 1.00 47.42 250 ASN A CA 1
ATOM 1965 C C . ASN A 1 250 ? -58.477 26.653 -8.958 1.00 47.93 250 ASN A C 1
ATOM 1966 O O . ASN A 1 250 ? -59.067 27.701 -8.682 1.00 48.27 250 ASN A O 1
ATOM 1971 N N . SER A 1 251 ? -58.531 26.106 -10.170 1.00 49.05 251 SER A N 1
ATOM 1972 C CA . SER A 1 251 ? -58.954 26.897 -11.329 1.00 50.19 251 SER A CA 1
ATOM 1973 C C . SER A 1 251 ? -59.726 26.094 -12.390 1.00 50.98 251 SER A C 1
ATOM 1974 O O . SER A 1 251 ? -60.497 26.674 -13.177 1.00 51.22 251 SER A O 1
ATOM 1977 N N . ASP A 1 252 ? -59.519 24.771 -12.379 1.00 51.12 252 ASP A N 1
ATOM 1978 C CA . ASP A 1 252 ? -59.785 23.880 -13.527 1.00 50.83 252 ASP A CA 1
ATOM 1979 C C . ASP A 1 252 ? -58.943 24.197 -14.811 1.00 50.13 252 ASP A C 1
ATOM 1980 O O . ASP A 1 252 ? -59.482 24.190 -15.943 1.00 49.98 252 ASP A O 1
ATOM 1985 N N . LYS A 1 253 ? -57.633 24.461 -14.631 1.00 48.36 253 LYS A N 1
ATOM 1986 C CA . LYS A 1 253 ? -56.707 24.623 -15.755 1.00 46.43 253 LYS A CA 1
ATOM 1987 C C . LYS A 1 253 ? -56.716 25.996 -16.446 1.00 44.99 253 LYS A C 1
ATOM 1988 O O . LYS A 1 253 ? -56.294 26.087 -17.609 1.00 44.44 253 LYS A O 1
ATOM 1994 N N . PHE A 1 254 ? -57.170 27.056 -15.769 1.00 42.80 254 PHE A N 1
ATOM 1995 C CA . PHE A 1 254 ? -57.059 28.411 -16.346 1.00 41.01 254 PHE A CA 1
ATOM 1996 C C . PHE A 1 254 ? -55.573 28.766 -16.531 1.00 39.69 254 PHE A C 1
ATOM 1997 O O . PHE A 1 254 ? -54.803 28.676 -15.578 1.00 38.89 254 PHE A O 1
ATOM 2005 N N . PRO A 1 255 ? -55.172 29.143 -17.762 1.00 38.14 255 PRO A N 1
ATOM 2006 C CA . PRO A 1 255 ? -53.793 29.442 -18.105 1.00 36.54 255 PRO A CA 1
ATOM 2007 C C . PRO A 1 255 ? -53.316 30.747 -17.552 1.00 34.94 255 PRO A C 1
ATOM 2008 O O . PRO A 1 255 ? -53.890 31.785 -17.820 1.00 34.79 255 PRO A O 1
ATOM 2012 N N . VAL A 1 256 ? -52.263 30.697 -16.764 1.00 32.42 256 VAL A N 1
ATOM 2013 C CA . VAL A 1 256 ? -51.685 31.921 -16.279 1.00 30.86 256 VAL A CA 1
ATOM 2014 C C . VAL A 1 256 ? -51.550 33.060 -17.324 1.00 31.73 256 VAL A C 1
ATOM 2015 O O . VAL A 1 256 ? -51.788 34.230 -16.975 1.00 29.92 256 VAL A O 1
ATOM 2019 N N . TYR A 1 257 ? -51.154 32.765 -18.579 1.00 32.58 257 TYR A N 1
ATOM 2020 C CA . TYR A 1 257 ? -50.942 33.891 -19.538 1.00 33.52 257 TYR A CA 1
ATOM 2021 C C . TYR A 1 257 ? -52.263 34.617 -19.850 1.00 33.76 257 TYR A C 1
ATOM 2022 O O . TYR A 1 257 ? -52.239 35.768 -20.308 1.00 35.23 257 TYR A O 1
ATOM 2031 N N . LYS A 1 258 ? -53.381 33.944 -19.599 1.00 33.98 258 LYS A N 1
ATOM 2032 C CA . LYS A 1 258 ? -54.714 34.550 -19.741 1.00 34.88 258 LYS A CA 1
ATOM 2033 C C . LYS A 1 258 ? -55.186 35.425 -18.575 1.00 35.30 258 LYS A C 1
ATOM 2034 O O . LYS A 1 258 ? -56.083 36.264 -18.760 1.00 35.57 258 LYS A O 1
ATOM 2040 N N . TYR A 1 259 ? -54.575 35.255 -17.395 1.00 34.19 259 TYR A N 1
ATOM 2041 C CA . TYR A 1 259 ? -54.974 35.983 -16.173 1.00 33.54 259 TYR A CA 1
ATOM 2042 C C . TYR A 1 259 ? -55.394 37.462 -16.324 1.00 33.31 259 TYR A C 1
ATOM 2043 O O . TYR A 1 259 ? -54.521 38.314 -16.522 1.00 32.25 259 TYR A O 1
ATOM 2052 N N . PRO A 1 260 ? -56.721 37.774 -16.192 1.00 33.85 260 PRO A N 1
ATOM 2053 C CA . PRO A 1 260 ? -57.149 39.197 -16.396 1.00 34.09 260 PRO A CA 1
ATOM 2054 C C . PRO A 1 260 ? -56.469 40.175 -15.459 1.00 34.76 260 PRO A C 1
ATOM 2055 O O . PRO A 1 260 ? -55.858 41.141 -15.915 1.00 35.52 260 PRO A O 1
ATOM 2059 N N . GLY A 1 261 ? -56.495 39.919 -14.148 1.00 35.38 261 GLY A N 1
ATOM 2060 C CA . GLY A 1 261 ? -55.878 40.893 -13.223 1.00 34.75 261 GLY A CA 1
ATOM 2061 C C . GLY A 1 261 ? -56.812 42.097 -13.045 1.00 33.99 261 GLY A C 1
ATOM 2062 O O . GLY A 1 261 ? -56.377 43.244 -12.836 1.00 33.07 261 GLY A O 1
ATOM 2063 N N . LYS A 1 262 ? -58.103 41.811 -13.115 1.00 33.92 262 LYS A N 1
ATOM 2064 C CA . LYS A 1 262 ? -59.120 42.860 -13.146 1.00 35.82 262 LYS A CA 1
ATOM 2065 C C . LYS A 1 262 ? -59.253 43.404 -11.715 1.00 34.66 262 LYS A C 1
ATOM 2066 O O . LYS A 1 262 ? -59.405 42.641 -10.734 1.00 35.71 262 LYS A O 1
ATOM 2072 N N . GLY A 1 263 ? -59.101 44.709 -11.578 1.00 32.61 263 GLY A N 1
ATOM 2073 C CA . GLY A 1 263 ? -59.155 45.289 -10.249 1.00 30.61 263 GLY A CA 1
ATOM 2074 C C . GLY A 1 263 ? -57.849 45.248 -9.495 1.00 28.65 263 GLY A C 1
ATOM 2075 O O . GLY A 1 263 ? -57.825 45.596 -8.317 1.00 28.69 263 GLY A O 1
ATOM 2076 N N . CYS A 1 264 ? -56.759 44.813 -10.145 1.00 26.61 264 CYS A N 1
ATOM 2077 C CA . CYS A 1 264 ? -55.435 44.945 -9.545 1.00 25.17 264 CYS A CA 1
ATOM 2078 C C . CYS A 1 264 ? -54.998 46.367 -9.753 1.00 24.67 264 CYS A C 1
ATOM 2079 O O . CYS A 1 264 ? -55.170 46.897 -10.839 1.00 25.09 264 CYS A O 1
ATOM 2082 N N . PRO A 1 265 ? -54.383 46.975 -8.743 1.00 23.52 265 PRO A N 1
ATOM 2083 C CA . PRO A 1 265 ? -54.088 46.384 -7.451 1.00 23.77 265 PRO A CA 1
ATOM 2084 C C . PRO A 1 265 ? -55.353 46.404 -6.549 1.00 25.11 265 PRO A C 1
ATOM 2085 O O . PRO A 1 265 ? -56.155 47.360 -6.655 1.00 26.92 265 PRO A O 1
ATOM 2089 N N . LEU A 1 266 ? -55.571 45.372 -5.737 1.00 22.98 266 LEU A N 1
ATOM 2090 C CA . LEU A 1 266 ? -56.790 45.341 -4.915 1.00 23.81 266 LEU A CA 1
ATOM 2091 C C . LEU A 1 266 ? -56.753 46.451 -3.885 1.00 23.17 266 LEU A C 1
ATOM 2092 O O . LEU A 1 266 ? -55.828 46.535 -3.033 1.00 21.70 266 LEU A O 1
ATOM 2097 N N . VAL A 1 267 ? -57.791 47.304 -3.965 1.00 24.38 267 VAL A N 1
ATOM 2098 C CA . VAL A 1 267 ? -57.943 48.496 -3.120 1.00 25.80 267 VAL A CA 1
ATOM 2099 C C . VAL A 1 267 ? -59.441 48.649 -2.659 1.00 25.85 267 VAL A C 1
ATOM 2100 O O . VAL A 1 267 ? -60.344 48.095 -3.314 1.00 24.71 267 VAL A O 1
ATOM 2104 N N . PRO A 1 268 ? -59.684 49.348 -1.508 1.00 27.70 268 PRO A N 1
ATOM 2105 C CA . PRO A 1 268 ? -61.082 49.491 -1.017 1.00 30.31 268 PRO A CA 1
ATOM 2106 C C . PRO A 1 268 ? -61.924 50.280 -2.017 1.00 32.98 268 PRO A C 1
ATOM 2107 O O . PRO A 1 268 ? -61.432 51.293 -2.492 1.00 33.35 268 PRO A O 1
ATOM 2111 N N . ARG A 1 269 ? -63.131 49.827 -2.383 1.00 37.14 269 ARG A N 1
ATOM 2112 C CA . ARG A 1 269 ? -64.100 50.738 -3.076 1.00 40.80 269 ARG A CA 1
ATOM 2113 C C . ARG A 1 269 ? -65.473 50.692 -2.423 1.00 41.64 269 ARG A C 1
ATOM 2114 O O . ARG A 1 269 ? -65.942 49.587 -2.102 1.00 43.50 269 ARG A O 1
ATOM 2122 N N . CYS B 2 1 ? -33.297 7.210 -21.413 1.00 36.86 1 CYS B N 1
ATOM 2123 C CA . CYS B 2 1 ? -32.316 8.246 -21.823 1.00 36.71 1 CYS B CA 1
ATOM 2124 C C . CYS B 2 1 ? -32.476 9.459 -20.907 1.00 35.28 1 CYS B C 1
ATOM 2125 O O . CYS B 2 1 ? -33.615 9.801 -20.468 1.00 34.49 1 CYS B O 1
ATOM 2128 N N . THR B 2 2 ? -31.350 10.090 -20.612 1.00 31.61 2 THR B N 1
ATOM 2129 C CA . THR B 2 2 ? -31.324 11.095 -19.540 1.00 29.20 2 THR B CA 1
ATOM 2130 C C . THR B 2 2 ? -31.770 12.470 -20.041 1.00 27.16 2 THR B C 1
ATOM 2131 O O . THR B 2 2 ? -31.803 12.755 -21.247 1.00 26.01 2 THR B O 1
ATOM 2135 N N . GLU B 2 3 ? -32.149 13.311 -19.075 1.00 26.61 3 GLU B N 1
ATOM 2136 C CA . GLU B 2 3 ? -32.496 14.689 -19.317 1.00 24.14 3 GLU B CA 1
ATOM 2137 C C . GLU B 2 3 ? -31.434 15.367 -20.124 1.00 23.41 3 GLU B C 1
ATOM 2138 O O . GLU B 2 3 ? -31.685 16.108 -21.051 1.00 23.00 3 GLU B O 1
ATOM 2144 N N . ARG B 2 4 ? -30.218 15.159 -19.699 1.00 24.11 4 ARG B N 1
ATOM 2145 C CA . ARG B 2 4 ? -29.100 15.773 -20.301 1.00 25.15 4 ARG B CA 1
ATOM 2146 C C . ARG B 2 4 ? -28.926 15.351 -21.787 1.00 25.40 4 ARG B C 1
ATOM 2147 O O . ARG B 2 4 ? -28.722 16.188 -22.664 1.00 23.87 4 ARG B O 1
ATOM 2155 N N . MET B 2 5 ? -28.993 14.053 -22.030 1.00 27.45 5 MET B N 1
ATOM 2156 C CA . MET B 2 5 ? -28.969 13.512 -23.411 1.00 29.48 5 MET B CA 1
ATOM 2157 C C . MET B 2 5 ? -30.113 14.132 -24.237 1.00 29.43 5 MET B C 1
ATOM 2158 O O . MET B 2 5 ? -29.871 14.730 -25.281 1.00 31.08 5 MET B O 1
ATOM 2163 N N . ALA B 2 6 ? -31.355 14.047 -23.730 1.00 30.35 6 ALA B N 1
ATOM 2164 C CA . ALA B 2 6 ? -32.519 14.745 -24.331 1.00 29.47 6 ALA B CA 1
ATOM 2165 C C . ALA B 2 6 ? -32.284 16.183 -24.703 1.00 30.08 6 ALA B C 1
ATOM 2166 O O . ALA B 2 6 ? -32.595 16.581 -25.795 1.00 30.73 6 ALA B O 1
ATOM 2168 N N . LEU B 2 7 ? -31.778 16.999 -23.780 1.00 30.55 7 LEU B N 1
ATOM 2169 C CA . LEU B 2 7 ? -31.522 18.379 -24.087 1.00 29.68 7 LEU B CA 1
ATOM 2170 C C . LEU B 2 7 ? -30.441 18.530 -25.139 1.00 30.78 7 LEU B C 1
ATOM 2171 O O . LEU B 2 7 ? -30.321 19.591 -25.724 1.00 30.10 7 LEU B O 1
ATOM 2176 N N . HIS B 2 8 ? -29.631 17.506 -25.369 1.00 32.75 8 HIS B N 1
ATOM 2177 C CA . HIS B 2 8 ? -28.691 17.619 -26.509 1.00 35.65 8 HIS B CA 1
ATOM 2178 C C . HIS B 2 8 ? -29.156 16.872 -27.766 1.00 37.62 8 HIS B C 1
ATOM 2179 O O . HIS B 2 8 ? -28.468 16.883 -28.798 1.00 39.50 8 HIS B O 1
ATOM 2186 N N . ASN B 2 9 ? -30.330 16.247 -27.678 1.00 38.87 9 ASN B N 1
ATOM 2187 C CA . ASN B 2 9 ? -30.900 15.553 -28.818 1.00 39.80 9 ASN B CA 1
ATOM 2188 C C . ASN B 2 9 ? -30.023 14.359 -29.111 1.00 41.15 9 ASN B C 1
ATOM 2189 O O . ASN B 2 9 ? -29.616 14.142 -30.235 1.00 41.65 9 ASN B O 1
ATOM 2194 N N . LEU B 2 10 ? -29.727 13.597 -28.071 1.00 41.73 10 LEU B N 1
ATOM 2195 C CA . LEU B 2 10 ? -28.836 12.491 -28.188 1.00 42.97 10 LEU B CA 1
ATOM 2196 C C . LEU B 2 10 ? -29.515 11.265 -27.662 1.00 43.33 10 LEU B C 1
ATOM 2197 O O . LEU B 2 10 ? -28.839 10.395 -27.126 1.00 43.95 10 LEU B O 1
ATOM 2202 N N . CYS B 2 11 ? -30.847 11.185 -27.777 1.00 44.58 11 CYS B N 1
ATOM 2203 C CA . CYS B 2 11 ? -31.563 10.044 -27.162 1.00 45.39 11 CYS B CA 1
ATOM 2204 C C . CYS B 2 11 ? -31.708 8.798 -28.065 1.00 46.40 11 CYS B C 1
ATOM 2205 O O . CYS B 2 11 ? -32.093 8.910 -29.230 1.00 46.31 11 CYS B O 1
#

Solvent-accessible surface area: 13649 Å² total; per-residue (Å²): 74,124,93,6,95,56,46,152,80,92,115,62,20,49,0,41,0,41,144,82,144,23,96,64,32,6,117,116,6,39,132,63,3,24,12,2,42,0,13,79,5,61,2,123,64,9,20,0,29,64,0,89,75,17,98,120,8,42,59,0,21,0,22,121,0,84,0,84,114,12,64,51,78,36,63,10,91,73,0,15,15,0,19,0,9,57,4,62,3,116,75,7,12,95,2,14,170,1,0,66,34,0,41,16,0,10,0,7,86,11,111,0,81,69,9,49,136,33,3,1,171,47,1,28,70,0,58,13,1,1,1,17,20,9,75,0,121,62,5,14,98,48,4,2,106,29,0,63,93,0,49,23,0,0,0,0,59,14,76,0,59,107,3,23,63,36,8,16,110,52,7,120,89,15,38,4,0,0,0,2,84,12,44,0,92,46,3,33,162,43,4,15,56,120,100,133,10,46,61,0,0,0,20,41,10,51,0,91,35,60,26,112,0,29,54,0,36,130,27,0,91,120,20,32,119,24,0,34,45,37,125,144,58,42,21,13,160,64,14,88,50,62,19,35,16,0,59,9,73,157,48,130,131,78,20,0,56,115,29,84,12,193,54,31,104,152,106,124,268,90,68,18,60,73,2,11,73,55,119,68

B-factor: mean 25.59, std 9.63, range [6.37, 79.63]